Protein AF-A0A962MY87-F1 (afdb_monomer_lite)

Structure (mmCIF, N/CA/C/O backbone):
data_AF-A0A962MY87-F1
#
_entry.id   AF-A0A962MY87-F1
#
loop_
_atom_site.group_PDB
_atom_site.id
_atom_site.type_symbol
_atom_site.label_atom_id
_atom_site.label_alt_id
_atom_site.label_comp_id
_atom_site.label_asym_id
_atom_site.label_entity_id
_atom_site.label_seq_id
_atom_site.pdbx_PDB_ins_code
_atom_site.Cartn_x
_atom_site.Cartn_y
_atom_site.Cartn_z
_atom_site.occupancy
_atom_site.B_iso_or_equiv
_atom_site.auth_seq_id
_atom_site.auth_comp_id
_atom_site.auth_asym_id
_atom_site.auth_atom_id
_atom_site.pdbx_PDB_model_num
ATOM 1 N N . MET A 1 1 ? 35.960 -8.022 7.229 1.00 32.41 1 MET A N 1
ATOM 2 C CA . MET A 1 1 ? 34.611 -8.487 6.840 1.00 32.41 1 MET A CA 1
ATOM 3 C C . MET A 1 1 ? 33.611 -7.639 7.598 1.00 32.41 1 MET A C 1
ATOM 5 O O . MET A 1 1 ? 33.655 -7.639 8.819 1.00 32.41 1 MET A O 1
ATOM 9 N N . ASN A 1 2 ? 32.819 -6.841 6.886 1.00 26.09 2 ASN A N 1
ATOM 10 C CA . ASN A 1 2 ? 31.824 -5.951 7.478 1.00 26.09 2 ASN A CA 1
ATOM 11 C C . ASN A 1 2 ? 30.481 -6.711 7.521 1.00 26.09 2 ASN A C 1
ATOM 13 O O . ASN A 1 2 ? 30.043 -7.151 6.459 1.00 26.09 2 ASN A O 1
ATOM 17 N N . PRO A 1 3 ? 29.845 -6.932 8.685 1.00 32.19 3 PRO A N 1
ATOM 18 C CA . PRO A 1 3 ? 28.627 -7.746 8.792 1.00 32.19 3 PRO A CA 1
ATOM 19 C C . PRO A 1 3 ? 27.347 -7.053 8.278 1.00 32.19 3 PRO A C 1
ATOM 21 O O . PRO A 1 3 ? 26.262 -7.601 8.437 1.00 32.19 3 PRO A O 1
ATOM 24 N N . ALA A 1 4 ? 27.447 -5.863 7.678 1.00 36.12 4 ALA A N 1
ATOM 25 C CA . ALA A 1 4 ? 26.295 -5.071 7.233 1.00 36.12 4 ALA A CA 1
ATOM 26 C C . ALA A 1 4 ? 25.804 -5.395 5.809 1.00 36.12 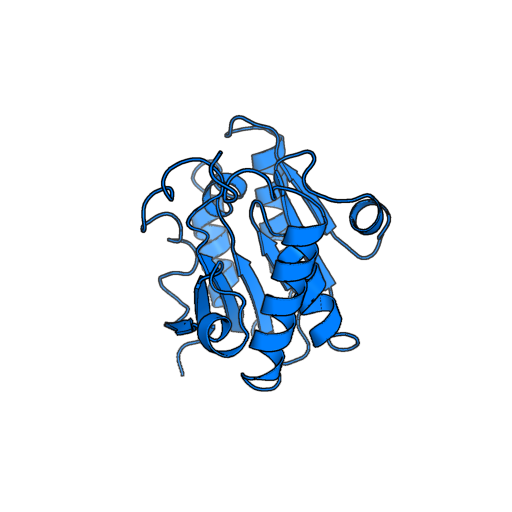4 ALA A C 1
ATOM 28 O O . ALA A 1 4 ? 24.707 -5.001 5.428 1.00 36.12 4 ALA A O 1
ATOM 29 N N . SER A 1 5 ? 26.581 -6.127 5.012 1.00 36.28 5 SER A N 1
ATOM 30 C CA . SER A 1 5 ? 26.190 -6.484 3.648 1.00 36.28 5 SER A CA 1
ATOM 31 C C . SER A 1 5 ? 25.554 -7.874 3.649 1.00 36.28 5 SER A C 1
ATOM 33 O O . SER A 1 5 ? 26.222 -8.821 4.053 1.00 36.28 5 SER A O 1
ATOM 35 N N . LEU A 1 6 ? 24.313 -7.983 3.148 1.00 36.94 6 LEU A N 1
ATOM 36 C CA . LEU A 1 6 ? 23.517 -9.203 2.860 1.00 36.94 6 LEU A CA 1
ATOM 37 C C . LEU A 1 6 ? 22.315 -9.474 3.780 1.00 36.94 6 LEU A C 1
ATOM 39 O O . LEU A 1 6 ? 22.204 -10.537 4.387 1.00 36.94 6 LEU A O 1
ATOM 43 N N . THR A 1 7 ? 21.317 -8.592 3.772 1.00 41.09 7 THR A N 1
ATOM 44 C CA . THR A 1 7 ? 19.948 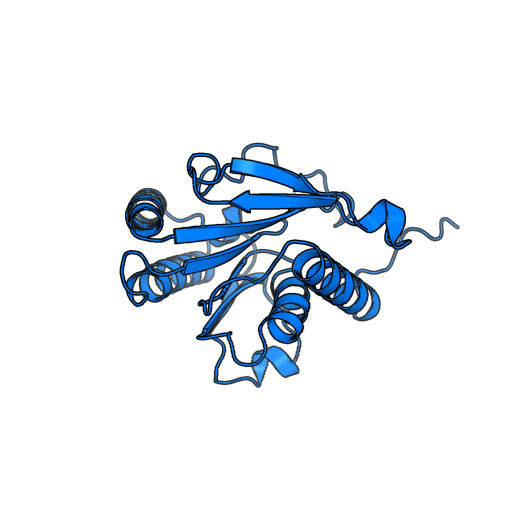-9.010 4.124 1.00 41.09 7 THR A CA 1
ATOM 45 C C . THR A 1 7 ? 18.909 -8.558 3.098 1.00 41.09 7 THR A C 1
ATOM 47 O O . THR A 1 7 ? 17.808 -8.174 3.448 1.00 41.09 7 THR A O 1
ATOM 50 N N . THR A 1 8 ? 19.173 -8.665 1.796 1.00 54.12 8 THR A N 1
ATOM 51 C CA . THR A 1 8 ? 18.110 -8.620 0.763 1.00 54.12 8 THR A CA 1
ATOM 52 C C . THR A 1 8 ? 17.376 -9.969 0.661 1.00 54.12 8 THR A C 1
ATOM 54 O O . THR A 1 8 ? 17.249 -10.554 -0.411 1.00 54.12 8 THR A O 1
ATOM 57 N N . GLY A 1 9 ? 16.910 -10.495 1.801 1.00 65.00 9 GLY A N 1
ATOM 58 C CA . GLY A 1 9 ? 16.365 -11.850 1.928 1.00 65.00 9 GLY A CA 1
ATOM 59 C C . GLY A 1 9 ? 15.137 -11.955 2.845 1.00 65.00 9 GLY A C 1
ATOM 60 O O . GLY A 1 9 ? 14.752 -10.973 3.484 1.00 65.00 9 GLY A O 1
ATOM 61 N N . PRO A 1 10 ? 14.525 -13.151 2.949 1.00 71.00 10 PRO A N 1
ATOM 62 C CA . PRO A 1 10 ? 13.257 -13.376 3.657 1.00 71.00 10 PRO A CA 1
ATOM 63 C C . PRO A 1 10 ? 13.264 -12.892 5.117 1.00 71.00 10 PRO A C 1
ATOM 65 O O . PRO A 1 10 ? 12.254 -12.385 5.598 1.00 71.00 10 PRO A O 1
ATOM 68 N N . ALA A 1 11 ? 14.415 -12.950 5.796 1.00 78.62 11 ALA A N 1
ATOM 69 C CA . ALA A 1 11 ? 14.567 -12.449 7.162 1.00 78.62 11 ALA A CA 1
ATOM 70 C C . ALA A 1 11 ? 14.339 -10.926 7.286 1.00 78.62 11 ALA A C 1
ATOM 72 O O . ALA A 1 11 ? 13.661 -10.490 8.214 1.00 78.62 11 ALA A O 1
ATOM 73 N N . ARG A 1 12 ? 14.836 -10.108 6.343 1.00 77.75 12 ARG A N 1
ATOM 74 C CA . ARG A 1 12 ? 14.619 -8.646 6.364 1.00 77.75 12 ARG A CA 1
ATOM 75 C C . ARG A 1 12 ? 13.181 -8.290 6.015 1.00 77.75 12 ARG A C 1
ATOM 77 O O . ARG A 1 12 ? 12.618 -7.398 6.640 1.00 77.75 12 ARG A O 1
ATOM 84 N N . ASN A 1 13 ? 12.557 -9.021 5.085 1.00 83.75 13 ASN A N 1
ATOM 85 C CA . ASN A 1 13 ? 11.132 -8.853 4.783 1.00 83.75 13 ASN A CA 1
ATOM 86 C C . ASN A 1 13 ? 10.264 -9.137 6.016 1.00 83.75 13 ASN A C 1
ATOM 88 O O . ASN A 1 13 ? 9.334 -8.384 6.297 1.00 83.75 13 ASN A O 1
ATOM 92 N N . GLN A 1 14 ? 10.601 -10.175 6.786 1.00 86.50 14 GLN A N 1
ATOM 93 C CA . GLN A 1 14 ? 9.911 -10.489 8.035 1.00 86.50 14 GLN A CA 1
ATOM 94 C C . GLN A 1 14 ? 10.131 -9.410 9.105 1.00 86.50 14 GLN A C 1
ATOM 96 O O . GLN A 1 14 ? 9.176 -9.008 9.768 1.00 86.50 14 GLN A O 1
ATOM 101 N N . GLN A 1 15 ? 11.359 -8.902 9.253 1.00 85.81 15 GLN A N 1
ATOM 102 C CA . GLN A 1 15 ? 11.660 -7.796 10.170 1.00 85.81 15 GLN A CA 1
ATOM 103 C C . GLN A 1 15 ? 10.897 -6.519 9.803 1.00 85.81 15 GLN A C 1
ATOM 105 O O . GLN A 1 15 ? 10.355 -5.857 10.685 1.00 85.81 15 GLN A O 1
ATOM 110 N N . LEU A 1 16 ? 10.814 -6.190 8.512 1.00 87.00 16 LEU A N 1
ATOM 111 C CA . LEU A 1 16 ? 10.051 -5.041 8.038 1.00 87.00 16 LEU A CA 1
ATOM 112 C C . LEU A 1 16 ? 8.546 -5.224 8.276 1.00 87.00 16 LEU A C 1
ATOM 114 O O . LEU A 1 16 ? 7.889 -4.303 8.754 1.00 87.00 16 LEU A O 1
ATOM 118 N N . ALA A 1 17 ? 8.001 -6.409 7.995 1.00 90.75 17 ALA A N 1
ATOM 119 C CA . ALA A 1 17 ? 6.601 -6.717 8.276 1.00 90.75 17 ALA A CA 1
ATOM 120 C C . ALA A 1 17 ? 6.276 -6.563 9.773 1.00 90.75 17 ALA A C 1
ATOM 122 O O . ALA A 1 17 ? 5.273 -5.945 10.130 1.00 90.75 17 ALA A O 1
ATOM 123 N N . GLU A 1 18 ? 7.146 -7.062 10.654 1.00 89.69 18 GLU A N 1
ATOM 124 C CA . GLU A 1 18 ? 7.010 -6.896 12.105 1.00 89.69 18 GLU A CA 1
ATOM 125 C C . GLU A 1 18 ? 7.102 -5.420 12.524 1.00 89.69 18 GLU A C 1
ATOM 127 O O . GLU A 1 18 ? 6.298 -4.967 13.339 1.00 89.69 18 GLU A O 1
ATOM 132 N N . ALA A 1 19 ? 8.029 -4.648 11.946 1.00 87.56 19 ALA A N 1
ATOM 133 C CA . ALA A 1 19 ? 8.157 -3.217 12.223 1.00 87.56 19 ALA A CA 1
ATOM 134 C C . ALA A 1 19 ? 6.879 -2.449 11.849 1.00 87.56 19 ALA A C 1
ATOM 136 O O . ALA A 1 19 ? 6.383 -1.655 12.648 1.00 87.56 19 ALA A O 1
ATOM 137 N N . VAL A 1 20 ? 6.316 -2.723 10.667 1.00 89.81 20 VAL A N 1
ATOM 138 C CA . VAL A 1 20 ? 5.060 -2.114 10.205 1.00 89.81 20 VAL A CA 1
ATOM 139 C C . VAL A 1 20 ? 3.895 -2.493 11.118 1.00 89.81 20 VAL A C 1
ATOM 141 O O . VAL A 1 20 ? 3.143 -1.616 11.534 1.00 89.81 20 VAL A O 1
ATOM 144 N N . TYR A 1 21 ? 3.766 -3.773 11.476 1.00 91.31 21 TYR A N 1
ATOM 145 C CA . TYR A 1 21 ? 2.728 -4.240 12.398 1.00 91.31 21 TYR A CA 1
ATOM 146 C C . TYR A 1 21 ? 2.795 -3.509 13.748 1.00 91.31 21 TYR A C 1
ATOM 148 O O . TYR A 1 21 ? 1.794 -2.963 14.211 1.00 91.31 21 TYR A O 1
ATOM 156 N N . ARG A 1 22 ? 3.983 -3.440 14.364 1.00 87.69 22 ARG A N 1
ATOM 157 C CA . ARG A 1 22 ? 4.167 -2.769 15.661 1.00 87.69 22 ARG A CA 1
ATOM 158 C C . ARG A 1 22 ? 3.881 -1.280 15.601 1.00 87.69 22 ARG A C 1
ATOM 160 O O . ARG A 1 22 ? 3.238 -0.759 16.506 1.00 87.69 22 ARG A O 1
ATOM 167 N N . LEU A 1 23 ? 4.340 -0.615 14.544 1.00 86.06 23 LEU A N 1
ATOM 168 C CA . LEU A 1 23 ? 4.081 0.804 14.338 1.00 86.06 23 LEU A CA 1
ATOM 169 C C . LEU A 1 23 ? 2.573 1.081 14.293 1.00 86.06 23 LEU A C 1
ATOM 171 O O . LEU A 1 23 ? 2.104 1.995 14.960 1.00 86.06 23 LEU A O 1
ATOM 175 N N . LEU A 1 24 ? 1.806 0.274 13.558 1.00 87.44 24 LEU A N 1
ATOM 176 C CA . LEU A 1 24 ? 0.355 0.449 13.463 1.00 87.44 24 LEU A CA 1
ATOM 177 C C . LEU A 1 24 ? -0.361 0.148 14.785 1.00 87.44 24 LEU A C 1
ATOM 179 O O . LEU A 1 24 ? -1.286 0.868 15.145 1.00 87.44 24 LEU A O 1
ATOM 183 N N . MET A 1 25 ? 0.104 -0.847 15.545 1.00 87.62 25 MET A N 1
ATOM 184 C CA . MET A 1 25 ? -0.431 -1.153 16.880 1.00 87.62 25 MET A CA 1
ATOM 185 C C . MET A 1 25 ? -0.255 -0.008 17.886 1.00 87.62 25 MET A C 1
ATOM 187 O O . MET A 1 25 ? -1.083 0.152 18.778 1.00 87.62 25 MET A O 1
ATOM 191 N N . GLN A 1 26 ? 0.816 0.781 17.773 1.00 82.81 26 GLN A N 1
ATOM 192 C CA . GLN A 1 26 ? 1.104 1.882 18.701 1.00 82.81 26 GLN A CA 1
ATOM 193 C C . GLN A 1 26 ? 0.294 3.149 18.411 1.00 82.81 26 GLN A C 1
ATOM 195 O O . GLN A 1 26 ? 0.118 3.986 19.292 1.00 82.81 26 GLN A O 1
ATOM 200 N N . ASP A 1 27 ? -0.180 3.309 17.179 1.00 70.88 27 ASP A N 1
ATOM 201 C CA . ASP A 1 27 ? -0.550 4.614 16.632 1.00 70.88 27 ASP A CA 1
ATOM 202 C C . ASP A 1 27 ? -2.076 4.778 16.437 1.00 70.88 27 ASP A C 1
ATOM 204 O O . ASP A 1 27 ? -2.542 5.648 15.685 1.00 70.88 27 ASP A O 1
ATOM 208 N N . GLY A 1 28 ? -2.843 3.933 17.142 1.00 70.31 28 GLY A N 1
ATOM 209 C CA . GLY A 1 28 ? -4.309 3.893 17.186 1.00 70.31 28 GLY A CA 1
ATOM 210 C C . GLY A 1 28 ? -4.944 2.999 16.118 1.00 70.31 28 GLY A C 1
ATOM 211 O O . GLY A 1 28 ? -4.262 2.502 15.226 1.00 70.31 28 GLY A O 1
ATOM 212 N N . GLU A 1 29 ? -6.259 2.791 16.209 1.00 80.75 29 GLU A N 1
ATOM 213 C CA . GLU A 1 29 ? -7.028 2.001 15.238 1.00 80.75 29 GLU A CA 1
ATOM 214 C C . GLU A 1 29 ? -7.134 2.726 13.886 1.00 80.75 29 GLU A C 1
ATOM 216 O O . GLU A 1 29 ? -7.512 3.899 13.813 1.00 80.75 29 GLU A O 1
ATOM 221 N N . LEU A 1 30 ? -6.800 2.027 12.798 1.00 85.69 30 LEU A N 1
ATOM 222 C CA . LEU A 1 30 ? -7.194 2.439 11.452 1.00 85.69 30 LEU A CA 1
ATOM 223 C C . LEU A 1 30 ? -8.611 1.933 11.158 1.00 85.69 30 LEU A C 1
ATOM 225 O O . LEU A 1 30 ? -8.945 0.813 11.543 1.00 85.69 30 LEU A O 1
ATOM 229 N N . PRO A 1 31 ? -9.433 2.708 10.432 1.00 88.56 31 PRO A N 1
ATOM 230 C CA . PRO A 1 31 ? -10.727 2.217 9.983 1.00 88.56 31 PRO A CA 1
ATOM 231 C C . PRO A 1 31 ? -10.558 1.072 8.976 1.00 88.56 31 PRO A C 1
ATOM 233 O O . PRO A 1 31 ? -9.531 0.976 8.293 1.00 88.56 31 PRO A O 1
ATOM 236 N N . SER A 1 32 ? -11.617 0.272 8.812 1.00 92.25 32 SER A N 1
ATOM 237 C CA . SER A 1 32 ? -11.736 -0.664 7.693 1.00 92.25 32 SER A CA 1
ATOM 238 C C . SER A 1 32 ? -11.432 0.043 6.379 1.00 92.25 32 SER A C 1
ATOM 240 O O . SER A 1 32 ? -12.104 1.019 6.033 1.00 92.25 32 SER A O 1
ATOM 242 N N . CYS A 1 33 ? -10.413 -0.415 5.653 1.00 93.81 33 CYS A N 1
ATOM 243 C CA . CYS A 1 33 ? -9.988 0.260 4.436 1.00 93.81 33 CYS A CA 1
ATOM 244 C C . CYS A 1 33 ? -9.292 -0.660 3.422 1.00 93.81 33 CYS A C 1
ATOM 246 O O . CYS A 1 33 ? -8.719 -1.697 3.776 1.00 93.81 33 CYS A O 1
ATOM 248 N N . PRO A 1 34 ? -9.328 -0.287 2.133 1.00 95.94 34 PRO A N 1
ATOM 249 C CA . PRO A 1 34 ? -8.422 -0.809 1.126 1.00 95.94 34 PRO A CA 1
ATOM 250 C C . PRO A 1 34 ? -6.979 -0.349 1.366 1.00 95.94 34 PRO A C 1
ATOM 252 O O . PRO A 1 34 ? -6.716 0.762 1.835 1.00 95.94 34 PRO A O 1
ATOM 255 N N . VAL A 1 35 ? -6.037 -1.197 0.954 1.00 96.44 35 VAL A N 1
ATOM 256 C CA . VAL A 1 35 ? -4.593 -0.941 1.027 1.00 96.44 35 VAL A CA 1
ATOM 257 C C . VAL A 1 35 ? -3.997 -0.833 -0.374 1.00 96.44 35 VAL A C 1
ATOM 259 O O . VAL A 1 35 ? -4.308 -1.630 -1.261 1.00 96.44 35 VAL A O 1
ATOM 262 N N . VAL A 1 36 ? -3.112 0.140 -0.570 1.00 95.56 36 VAL A N 1
ATOM 263 C CA . VAL A 1 36 ? -2.302 0.311 -1.779 1.00 95.56 36 VAL A CA 1
ATOM 264 C C . VAL A 1 36 ? -0.835 0.323 -1.379 1.00 95.56 36 VAL A C 1
ATOM 266 O O . VAL A 1 36 ? -0.376 1.270 -0.749 1.00 95.56 36 VAL A O 1
ATOM 269 N N . ALA A 1 37 ? -0.090 -0.718 -1.742 1.00 94.38 37 ALA A N 1
ATOM 270 C CA . ALA A 1 37 ? 1.332 -0.828 -1.445 1.00 94.38 37 ALA A CA 1
ATOM 271 C C . ALA A 1 37 ? 2.170 -0.676 -2.712 1.00 94.38 37 ALA A C 1
ATOM 273 O O . ALA A 1 37 ? 1.987 -1.409 -3.681 1.00 94.38 37 ALA A O 1
ATOM 274 N N . LEU A 1 38 ? 3.108 0.264 -2.697 1.00 90.50 38 LEU A N 1
ATOM 275 C CA . LEU A 1 38 ? 3.930 0.619 -3.841 1.00 90.50 38 LEU A CA 1
ATOM 276 C C . LEU A 1 38 ? 5.415 0.551 -3.459 1.00 90.50 38 LEU A C 1
ATOM 278 O O . LEU A 1 38 ? 5.830 1.002 -2.386 1.00 90.50 38 LEU A O 1
ATOM 282 N N . GLY A 1 39 ? 6.238 0.058 -4.382 1.00 87.12 39 GLY A N 1
ATOM 283 C CA . GLY A 1 39 ? 7.699 0.111 -4.283 1.00 87.12 39 GLY A CA 1
ATOM 284 C C . GLY A 1 39 ? 8.344 -1.239 -3.987 1.00 87.12 39 GLY A C 1
ATOM 285 O O . GLY A 1 39 ? 7.692 -2.285 -3.955 1.00 87.12 39 GLY A O 1
ATOM 286 N N . GLN A 1 40 ? 9.664 -1.227 -3.805 1.00 85.44 40 GLN A N 1
ATOM 287 C CA . GLN A 1 40 ? 10.475 -2.441 -3.637 1.00 85.44 40 GLN A CA 1
ATOM 288 C C . GLN A 1 40 ? 10.066 -3.291 -2.433 1.00 85.44 40 GLN A C 1
ATOM 290 O O . GLN A 1 40 ? 10.171 -4.514 -2.491 1.00 85.44 40 GLN A O 1
ATOM 295 N N . ALA A 1 41 ? 9.565 -2.658 -1.373 1.00 89.25 41 ALA A N 1
ATOM 296 C CA . ALA A 1 41 ? 9.179 -3.330 -0.142 1.00 89.25 41 ALA A CA 1
ATOM 297 C C . ALA A 1 41 ? 7.659 -3.534 -0.008 1.00 89.25 41 ALA A C 1
ATOM 299 O O . ALA A 1 41 ? 7.184 -3.893 1.069 1.00 89.25 41 ALA A O 1
ATOM 300 N N . ALA A 1 42 ? 6.889 -3.328 -1.087 1.00 91.94 42 ALA A N 1
ATOM 301 C CA . ALA A 1 42 ? 5.426 -3.381 -1.067 1.00 91.94 42 ALA A CA 1
ATOM 302 C C . ALA A 1 42 ? 4.875 -4.669 -0.430 1.00 91.94 42 ALA A C 1
ATOM 304 O O . ALA A 1 42 ? 3.983 -4.597 0.412 1.00 91.94 42 ALA A O 1
ATOM 305 N N . GLY A 1 43 ? 5.435 -5.835 -0.779 1.00 93.38 43 GLY A N 1
ATOM 306 C CA . GLY A 1 43 ? 5.021 -7.124 -0.213 1.00 93.38 43 GLY A CA 1
ATOM 307 C C . GLY A 1 43 ? 5.266 -7.231 1.296 1.00 93.38 43 GLY A C 1
ATOM 308 O O . GLY A 1 43 ? 4.368 -7.609 2.043 1.00 93.38 43 GLY A O 1
ATOM 309 N N . ALA A 1 44 ? 6.452 -6.831 1.760 1.00 91.44 44 ALA A N 1
ATOM 310 C CA . ALA A 1 44 ? 6.814 -6.882 3.176 1.00 91.44 44 ALA A CA 1
ATOM 311 C C . ALA A 1 44 ? 6.007 -5.882 4.023 1.00 91.44 44 ALA A C 1
ATOM 313 O O . ALA A 1 44 ? 5.506 -6.238 5.089 1.00 91.44 44 ALA A O 1
ATOM 314 N N . MET A 1 45 ? 5.811 -4.652 3.533 1.00 93.00 45 MET A N 1
ATOM 315 C CA . MET A 1 45 ? 4.955 -3.673 4.211 1.00 93.00 45 MET A CA 1
ATOM 316 C C . MET A 1 45 ? 3.502 -4.160 4.280 1.00 93.00 45 MET A C 1
ATOM 318 O O . MET A 1 45 ? 2.871 -4.072 5.333 1.00 93.00 45 MET A O 1
ATOM 322 N N . TYR A 1 46 ? 2.986 -4.725 3.182 1.00 96.00 46 TYR A N 1
ATOM 323 C CA . TYR A 1 46 ? 1.651 -5.317 3.151 1.00 96.00 46 TYR A CA 1
ATOM 324 C C . TYR A 1 46 ? 1.507 -6.468 4.151 1.00 96.00 46 TYR A C 1
ATOM 326 O O . TYR A 1 46 ? 0.489 -6.542 4.830 1.00 96.00 46 TYR A O 1
ATOM 334 N N . ALA A 1 47 ? 2.511 -7.337 4.299 1.00 94.06 47 ALA A N 1
ATOM 335 C CA . ALA A 1 47 ? 2.457 -8.438 5.258 1.00 94.06 47 ALA A CA 1
ATOM 336 C C . ALA A 1 47 ? 2.249 -7.946 6.704 1.00 94.06 47 ALA A C 1
ATOM 338 O O . ALA A 1 47 ? 1.441 -8.524 7.435 1.00 94.06 47 ALA A O 1
ATOM 339 N N . GLY A 1 48 ? 2.908 -6.847 7.090 1.00 92.88 48 GLY A N 1
ATOM 340 C CA . GLY A 1 48 ? 2.702 -6.202 8.391 1.00 92.88 48 GLY A CA 1
ATOM 341 C C . GLY A 1 48 ? 1.295 -5.623 8.555 1.00 92.88 48 GLY A C 1
ATOM 342 O O . GLY A 1 48 ? 0.630 -5.873 9.558 1.00 92.88 48 GLY A O 1
ATOM 343 N N . VAL A 1 49 ? 0.806 -4.910 7.535 1.00 94.06 49 VAL A N 1
ATOM 344 C CA . VAL A 1 49 ? -0.555 -4.343 7.521 1.00 94.06 49 VAL A CA 1
ATOM 345 C C . VAL A 1 49 ? -1.630 -5.420 7.552 1.00 94.06 49 VAL A C 1
ATOM 347 O O . VAL A 1 49 ? -2.602 -5.280 8.283 1.00 94.06 49 VAL A O 1
ATOM 350 N N . ARG A 1 50 ? -1.468 -6.504 6.787 1.00 94.75 50 ARG A N 1
ATOM 351 C CA . ARG A 1 50 ? -2.420 -7.619 6.737 1.00 94.75 50 ARG A CA 1
ATOM 352 C C . ARG A 1 50 ? -2.630 -8.216 8.122 1.00 94.75 50 ARG A C 1
ATOM 354 O O . ARG A 1 50 ? -3.763 -8.490 8.496 1.00 94.75 50 ARG A O 1
ATOM 361 N N . ARG A 1 51 ? -1.541 -8.396 8.873 1.00 92.88 51 ARG A N 1
ATOM 362 C CA . ARG A 1 51 ? -1.584 -8.890 10.253 1.00 92.88 51 ARG A CA 1
ATOM 363 C C . ARG A 1 51 ? -2.238 -7.896 11.213 1.00 92.88 51 ARG A C 1
ATOM 365 O O . ARG A 1 51 ? -2.826 -8.318 12.192 1.00 92.88 51 ARG A O 1
ATOM 372 N N . TYR A 1 52 ? -2.102 -6.598 10.962 1.00 92.56 52 TYR A N 1
ATOM 373 C CA . TYR A 1 52 ? -2.706 -5.567 11.802 1.00 92.56 52 TYR A CA 1
ATOM 374 C C . TYR A 1 52 ? -4.210 -5.400 11.533 1.00 92.56 52 TYR A C 1
ATOM 376 O O . TYR A 1 52 ? -5.000 -5.412 12.468 1.00 92.56 52 TYR A O 1
ATOM 384 N N . LEU A 1 53 ? -4.611 -5.261 10.264 1.00 90.69 53 LEU A N 1
ATOM 385 C CA . LEU A 1 53 ? -6.010 -5.032 9.895 1.00 90.69 53 LEU A CA 1
ATOM 386 C C . LEU A 1 53 ? -6.856 -6.306 9.997 1.00 90.69 53 LEU A C 1
ATOM 388 O O . LEU A 1 53 ? -8.036 -6.206 10.299 1.00 90.69 53 LEU A O 1
ATOM 392 N N . GLU A 1 54 ? -6.292 -7.489 9.727 1.00 87.50 54 GLU A N 1
ATOM 393 C CA . GLU A 1 54 ? -7.005 -8.775 9.639 1.00 87.50 54 GLU A CA 1
ATOM 394 C C . GLU A 1 54 ? -8.381 -8.673 8.946 1.00 87.50 54 GLU A C 1
ATOM 396 O O . GLU A 1 54 ? -8.457 -8.688 7.718 1.00 87.50 54 GLU A O 1
ATOM 401 N N . LYS A 1 55 ? -9.466 -8.568 9.729 1.00 85.69 55 LYS A N 1
ATOM 402 C CA . LYS A 1 55 ? -10.866 -8.495 9.271 1.00 85.69 55 LYS A CA 1
ATOM 403 C C . LYS A 1 55 ? -11.264 -7.130 8.705 1.00 85.69 55 LYS A C 1
ATOM 405 O O . LYS A 1 55 ? -12.246 -7.041 7.978 1.00 85.69 55 LYS A O 1
ATOM 410 N N . GLU A 1 56 ? -10.498 -6.093 9.015 1.00 91.25 56 GLU A N 1
ATOM 411 C CA . GLU A 1 56 ? -10.726 -4.713 8.590 1.00 91.25 56 GLU A CA 1
ATOM 412 C C . GLU A 1 56 ? -10.132 -4.424 7.198 1.00 91.25 56 GLU A C 1
ATOM 414 O O . GLU A 1 56 ? -10.420 -3.387 6.597 1.00 91.25 56 GLU A O 1
ATOM 419 N N . LEU A 1 57 ? -9.328 -5.341 6.644 1.00 93.75 57 LEU A N 1
ATOM 420 C CA . LEU A 1 57 ? -8.780 -5.218 5.295 1.00 93.75 57 LEU A CA 1
ATOM 421 C C . LEU A 1 57 ? -9.861 -5.505 4.240 1.00 93.75 57 LEU A C 1
ATOM 423 O O . LEU A 1 57 ? -10.270 -6.649 4.058 1.00 93.75 57 LEU A O 1
ATOM 427 N N . GLN A 1 58 ? -10.267 -4.484 3.483 1.00 94.75 58 GLN A N 1
ATOM 428 C CA . GLN A 1 58 ? -11.310 -4.635 2.454 1.00 94.75 58 GLN A CA 1
ATOM 429 C C . GLN A 1 58 ? -10.777 -5.238 1.150 1.00 94.75 58 GLN A C 1
ATOM 431 O O . GLN A 1 58 ? -11.381 -6.131 0.558 1.00 94.75 58 GLN A O 1
ATOM 436 N N . SER A 1 59 ? -9.640 -4.728 0.682 1.00 95.81 59 SER A N 1
ATOM 437 C CA . SER A 1 59 ? -8.965 -5.175 -0.536 1.00 95.81 59 SER A CA 1
ATOM 438 C C . SER A 1 59 ? -7.525 -4.673 -0.548 1.00 95.81 59 SER A C 1
ATOM 440 O O . SER A 1 59 ? -7.178 -3.746 0.189 1.00 95.81 59 SER A O 1
ATOM 442 N N . ALA A 1 60 ? -6.675 -5.253 -1.397 1.00 97.25 60 ALA A N 1
ATOM 443 C CA . ALA A 1 60 ? -5.297 -4.798 -1.525 1.00 97.25 60 ALA A CA 1
ATOM 444 C C . ALA A 1 60 ? -4.799 -4.784 -2.975 1.00 97.25 60 ALA A C 1
ATOM 446 O O . ALA A 1 60 ? -4.985 -5.743 -3.729 1.00 97.25 60 ALA A O 1
ATOM 447 N N . LEU A 1 61 ? -4.117 -3.695 -3.327 1.00 97.38 61 LEU A N 1
ATOM 448 C CA . LEU A 1 61 ? -3.327 -3.544 -4.544 1.00 97.38 61 LEU A CA 1
ATOM 449 C C . LEU A 1 61 ? -1.853 -3.425 -4.163 1.00 97.38 61 LEU A C 1
ATOM 451 O O . LEU A 1 61 ? -1.487 -2.540 -3.393 1.00 97.38 61 LEU A O 1
ATOM 455 N N . LEU A 1 62 ? -1.008 -4.286 -4.725 1.00 96.38 62 LEU A N 1
ATOM 456 C CA . LEU A 1 62 ? 0.437 -4.216 -4.551 1.00 96.38 62 LEU A CA 1
ATOM 457 C C . LEU A 1 62 ? 1.106 -4.029 -5.916 1.00 96.38 62 LEU A C 1
ATOM 459 O O . LEU A 1 62 ? 0.855 -4.790 -6.855 1.00 96.38 62 LEU A O 1
ATOM 463 N N . ILE A 1 63 ? 1.986 -3.035 -6.011 1.00 93.12 63 ILE A N 1
ATOM 464 C CA . ILE A 1 63 ? 2.793 -2.757 -7.199 1.00 93.12 63 ILE A CA 1
ATOM 465 C C . ILE A 1 63 ? 4.267 -2.742 -6.803 1.00 93.12 63 ILE A C 1
ATOM 467 O O . ILE A 1 63 ? 4.683 -1.950 -5.957 1.00 93.12 63 ILE A O 1
ATOM 471 N N . SER A 1 64 ? 5.065 -3.604 -7.426 1.00 91.62 64 SER A N 1
ATOM 472 C CA . SER A 1 64 ? 6.509 -3.676 -7.188 1.00 91.62 64 SER A CA 1
ATOM 473 C C . SER A 1 64 ? 7.283 -3.926 -8.480 1.00 91.62 64 SER A C 1
ATOM 475 O O . SER A 1 64 ? 6.703 -4.071 -9.556 1.00 91.62 64 SER A O 1
ATOM 477 N N . TRP A 1 65 ? 8.609 -3.965 -8.383 1.00 87.75 65 TRP A N 1
ATOM 478 C CA . TRP A 1 65 ? 9.455 -4.423 -9.483 1.00 87.75 65 TRP A CA 1
ATOM 479 C C . TRP A 1 65 ? 9.346 -5.941 -9.644 1.00 87.75 65 TRP A C 1
ATOM 481 O O . TRP A 1 65 ? 9.053 -6.651 -8.684 1.00 87.75 65 TRP A O 1
ATOM 491 N N . GLN A 1 66 ? 9.602 -6.431 -10.852 1.00 87.31 66 GLN A N 1
ATOM 492 C CA . GLN A 1 66 ? 9.550 -7.857 -11.164 1.00 87.31 66 GLN A CA 1
ATOM 493 C C . GLN A 1 66 ? 10.435 -8.712 -10.244 1.00 87.31 66 GLN A C 1
ATOM 495 O O . GLN A 1 66 ? 11.576 -8.350 -9.949 1.00 87.31 66 GLN A O 1
ATOM 500 N N . GLY A 1 67 ? 9.896 -9.855 -9.810 1.00 86.69 67 GLY A N 1
ATOM 501 C CA . GLY A 1 67 ? 10.582 -10.825 -8.959 1.00 86.69 67 GLY A CA 1
ATOM 502 C C . GLY A 1 67 ? 10.645 -10.433 -7.482 1.00 86.69 67 GLY A C 1
ATOM 503 O O . GLY A 1 67 ? 11.458 -10.987 -6.742 1.00 86.69 67 GLY A O 1
ATOM 504 N N . ARG A 1 68 ? 9.841 -9.456 -7.042 1.00 85.50 68 ARG A N 1
ATOM 505 C CA . ARG A 1 68 ? 9.832 -8.979 -5.645 1.00 85.50 68 ARG A CA 1
ATOM 506 C C . ARG A 1 68 ? 8.699 -9.564 -4.808 1.00 85.50 68 ARG A C 1
ATOM 508 O O . ARG A 1 68 ? 8.782 -9.493 -3.583 1.00 85.50 68 ARG A O 1
ATOM 515 N N . PHE A 1 69 ? 7.667 -10.136 -5.427 1.00 89.50 69 PHE A N 1
ATOM 516 C CA . PHE A 1 69 ? 6.631 -10.864 -4.698 1.00 89.50 69 PHE A CA 1
ATOM 517 C C . PHE A 1 69 ? 7.035 -12.321 -4.472 1.00 89.50 69 PHE A C 1
ATOM 519 O O . PHE A 1 69 ? 7.603 -12.969 -5.350 1.00 89.50 69 PHE A O 1
ATOM 526 N N . ASP A 1 70 ? 6.730 -12.839 -3.285 1.00 87.25 70 ASP A N 1
ATOM 527 C CA . ASP A 1 70 ? 6.880 -14.259 -2.986 1.00 87.25 70 ASP A CA 1
ATOM 528 C C . ASP A 1 70 ? 5.707 -15.087 -3.544 1.00 87.25 70 ASP A C 1
ATOM 530 O O . ASP A 1 70 ? 4.693 -14.568 -4.024 1.00 87.25 70 ASP A O 1
ATOM 534 N N . ALA A 1 71 ? 5.854 -16.412 -3.487 1.00 87.44 71 ALA A N 1
ATOM 535 C CA . ALA A 1 71 ? 4.851 -17.340 -3.996 1.00 87.44 71 ALA A CA 1
ATOM 536 C C . ALA A 1 71 ? 3.516 -17.281 -3.229 1.00 87.44 71 ALA A C 1
ATOM 538 O O . ALA A 1 71 ? 2.476 -17.557 -3.827 1.00 87.44 71 ALA A O 1
ATOM 539 N N . GLU A 1 72 ? 3.522 -16.914 -1.940 1.00 89.31 72 GLU A N 1
ATOM 540 C CA . GLU A 1 72 ? 2.297 -16.784 -1.137 1.00 89.31 72 GLU A CA 1
ATOM 541 C C . GLU A 1 72 ? 1.446 -15.626 -1.666 1.00 89.31 72 GLU A C 1
ATOM 543 O O . GLU A 1 72 ? 0.259 -15.807 -1.945 1.00 89.31 72 GLU A O 1
ATOM 548 N N . LEU A 1 73 ? 2.063 -14.460 -1.880 1.00 91.19 73 LEU A N 1
ATOM 549 C CA . LEU A 1 73 ? 1.391 -13.303 -2.459 1.00 91.19 73 LEU A CA 1
ATOM 550 C C . LEU A 1 73 ? 0.882 -13.623 -3.864 1.00 91.19 73 LEU A C 1
ATOM 552 O O . LEU A 1 73 ? -0.295 -13.400 -4.143 1.00 91.19 73 LEU A O 1
ATOM 556 N N . MET A 1 74 ? 1.723 -14.202 -4.728 1.00 89.44 74 MET A N 1
ATOM 557 C CA . MET A 1 74 ? 1.321 -14.556 -6.096 1.00 89.44 74 MET A CA 1
ATOM 558 C C . MET A 1 74 ? 0.168 -15.568 -6.153 1.00 89.44 74 MET A C 1
ATOM 560 O O . MET A 1 74 ? -0.638 -15.528 -7.083 1.00 89.44 74 MET A O 1
ATOM 564 N N . GLY A 1 75 ? 0.073 -16.472 -5.175 1.00 89.38 75 GLY A N 1
ATOM 565 C CA . GLY A 1 75 ? -1.013 -17.446 -5.072 1.00 89.38 75 GLY A CA 1
ATOM 566 C C . GLY A 1 75 ? -2.330 -16.863 -4.550 1.00 89.38 75 GLY A C 1
ATOM 567 O O . GLY A 1 75 ? -3.383 -17.492 -4.696 1.00 89.38 75 GLY A O 1
ATOM 568 N N . ASN A 1 76 ? -2.308 -15.667 -3.958 1.00 90.81 76 ASN A N 1
ATOM 569 C CA . ASN A 1 76 ? -3.478 -15.074 -3.330 1.00 90.81 76 ASN A CA 1
ATOM 570 C C . ASN A 1 76 ? -4.365 -14.327 -4.341 1.00 90.81 76 ASN A C 1
ATOM 572 O O . ASN A 1 76 ? -4.114 -13.182 -4.714 1.00 90.81 76 ASN A O 1
ATOM 576 N N . ARG A 1 77 ? -5.479 -14.962 -4.725 1.00 87.56 77 ARG A N 1
ATOM 577 C CA . ARG A 1 77 ? -6.457 -14.419 -5.688 1.00 87.56 77 ARG A CA 1
ATOM 578 C C . ARG A 1 77 ? -7.235 -13.195 -5.199 1.00 87.56 77 ARG A C 1
ATOM 580 O O . ARG A 1 77 ? -7.920 -12.573 -6.005 1.00 87.56 77 ARG A O 1
ATOM 587 N N . GLN A 1 78 ? -7.171 -12.871 -3.910 1.00 87.56 78 GLN A N 1
ATOM 588 C CA . GLN A 1 78 ? -7.821 -11.682 -3.354 1.00 87.56 78 GLN A CA 1
ATOM 589 C C . GLN A 1 78 ? -6.958 -10.421 -3.509 1.00 87.56 78 GLN A C 1
ATOM 591 O O . GLN A 1 78 ? -7.451 -9.315 -3.294 1.00 87.56 78 GLN A O 1
ATOM 596 N N . LEU A 1 79 ? -5.684 -10.571 -3.893 1.00 94.12 79 LEU A N 1
ATOM 597 C CA . LEU A 1 79 ? -4.771 -9.456 -4.121 1.00 94.12 79 LEU A CA 1
ATOM 598 C C . LEU A 1 79 ? -4.754 -9.063 -5.594 1.00 94.12 79 LEU A C 1
ATOM 600 O O . LEU A 1 79 ? -4.685 -9.904 -6.491 1.00 94.12 79 LEU A O 1
ATOM 604 N N . VAL A 1 80 ? -4.726 -7.758 -5.847 1.00 96.62 80 VAL A N 1
ATOM 605 C CA . VAL A 1 80 ? -4.358 -7.237 -7.161 1.00 96.62 80 VAL A CA 1
ATOM 606 C C . VAL A 1 80 ? -2.852 -7.017 -7.158 1.00 96.62 80 VAL A C 1
ATOM 608 O O . VAL A 1 80 ? -2.358 -6.114 -6.489 1.00 96.62 80 VAL A O 1
ATOM 611 N N . LEU A 1 81 ? -2.114 -7.837 -7.904 1.00 95.44 81 LEU A N 1
ATOM 612 C CA . LEU A 1 81 ? -0.659 -7.730 -8.010 1.00 95.44 81 LEU A CA 1
ATOM 613 C C . LEU A 1 81 ? -0.238 -7.207 -9.382 1.00 95.44 81 LEU A C 1
ATOM 615 O O . LEU A 1 81 ? -0.737 -7.646 -10.430 1.00 95.44 81 LEU A O 1
ATOM 619 N N . ARG A 1 82 ? 0.713 -6.273 -9.381 1.00 93.69 82 ARG A N 1
ATOM 620 C CA . ARG A 1 82 ? 1.388 -5.803 -10.591 1.00 93.69 82 ARG A CA 1
ATOM 621 C C . ARG A 1 82 ? 2.887 -5.742 -10.370 1.00 93.69 82 ARG A C 1
ATOM 623 O O . ARG A 1 82 ? 3.374 -5.054 -9.481 1.00 93.69 82 ARG A O 1
ATOM 630 N N . GLU A 1 83 ? 3.602 -6.448 -11.227 1.00 91.38 83 GLU A N 1
ATOM 631 C CA . GLU A 1 83 ? 5.043 -6.320 -11.344 1.00 91.38 83 GLU A CA 1
ATOM 632 C C . GLU A 1 83 ? 5.381 -5.424 -12.533 1.00 91.38 83 GLU A C 1
ATOM 634 O O . GLU A 1 83 ? 4.768 -5.525 -13.598 1.00 91.38 83 GLU A O 1
ATOM 639 N N . VAL A 1 84 ? 6.356 -4.543 -12.340 1.00 88.06 84 VAL A N 1
ATOM 640 C CA . VAL A 1 84 ? 6.882 -3.659 -13.378 1.00 88.06 84 VAL A CA 1
ATOM 641 C C . VAL A 1 84 ? 8.281 -4.130 -13.761 1.00 88.06 84 VAL A C 1
ATOM 643 O O . VAL A 1 84 ? 9.142 -4.335 -12.903 1.00 88.06 84 VAL A O 1
ATOM 646 N N . GLY A 1 85 ? 8.506 -4.316 -15.058 1.00 82.75 85 GLY A N 1
ATOM 647 C CA . GLY A 1 85 ? 9.812 -4.635 -15.624 1.00 82.75 85 GLY A CA 1
ATOM 648 C C . GLY A 1 85 ? 10.740 -3.419 -15.652 1.00 82.75 85 GLY A C 1
ATOM 649 O O . GLY A 1 85 ? 10.284 -2.278 -15.773 1.00 82.75 85 GLY A O 1
ATOM 650 N N . GLN A 1 86 ? 12.047 -3.674 -15.562 1.00 75.81 86 GLN A N 1
ATOM 651 C CA . GLN A 1 86 ? 13.094 -2.656 -15.671 1.00 75.81 86 GLN A CA 1
ATOM 652 C C . GLN A 1 86 ? 13.734 -2.649 -17.072 1.00 75.81 86 GLN A C 1
ATOM 654 O O . GLN A 1 86 ? 13.904 -3.724 -17.650 1.00 75.81 86 GLN A O 1
ATOM 659 N N . PRO A 1 87 ? 14.148 -1.476 -17.597 1.00 69.00 87 PRO A N 1
ATOM 660 C CA . PRO A 1 87 ? 13.970 -0.130 -17.036 1.00 69.00 87 PRO A CA 1
ATOM 661 C C . PRO A 1 87 ? 12.566 0.451 -17.308 1.00 69.00 87 PRO A C 1
ATOM 663 O O . PRO A 1 87 ? 11.856 0.006 -18.205 1.00 69.00 87 PRO A O 1
ATOM 666 N N . ALA A 1 88 ? 12.171 1.468 -16.539 1.00 62.47 88 ALA A N 1
ATOM 667 C CA . ALA A 1 88 ? 11.003 2.299 -16.848 1.00 62.47 88 ALA A CA 1
ATOM 668 C C . ALA A 1 88 ? 11.405 3.468 -17.781 1.00 62.47 88 ALA A C 1
ATOM 670 O O . ALA A 1 88 ? 12.536 3.946 -17.654 1.00 62.47 88 ALA A O 1
ATOM 671 N N . PRO A 1 89 ? 10.516 3.949 -18.678 1.00 67.62 89 PRO A N 1
ATOM 672 C CA . PRO A 1 89 ? 9.123 3.532 -18.869 1.00 67.62 89 PRO A CA 1
ATOM 673 C C . PRO A 1 89 ? 8.995 2.223 -19.665 1.00 67.62 89 PRO A C 1
ATOM 675 O O . PRO A 1 89 ? 9.650 2.025 -20.685 1.00 67.62 89 PRO A O 1
ATOM 678 N N . SER A 1 90 ? 8.109 1.334 -19.214 1.00 75.38 90 SER A N 1
ATOM 679 C CA . SER A 1 90 ? 7.805 0.060 -19.875 1.00 75.38 90 SER A CA 1
ATOM 680 C C . SER A 1 90 ? 6.289 -0.120 -20.029 1.00 75.38 90 SER A C 1
ATOM 682 O O . SER A 1 90 ? 5.525 0.473 -19.260 1.00 75.38 90 SER A O 1
ATOM 684 N N . PRO A 1 91 ? 5.808 -0.969 -20.959 1.00 85.12 91 PRO A N 1
ATOM 685 C CA . PRO A 1 91 ? 4.379 -1.284 -21.062 1.00 85.12 91 PRO A CA 1
ATOM 686 C C . PRO A 1 91 ? 3.778 -1.772 -19.732 1.00 85.12 91 PRO A C 1
ATOM 688 O O . PRO A 1 91 ? 2.637 -1.454 -19.399 1.00 85.12 91 PRO A O 1
ATOM 691 N N . SER A 1 92 ? 4.574 -2.483 -18.924 1.00 86.38 92 SER A N 1
ATOM 692 C CA . SER A 1 92 ? 4.168 -2.925 -17.586 1.00 86.38 92 SER A CA 1
ATOM 693 C C . SER A 1 92 ? 3.987 -1.771 -16.591 1.00 86.38 92 SER A C 1
ATOM 695 O O . SER A 1 92 ? 3.053 -1.817 -15.795 1.00 86.38 92 SER A O 1
ATOM 697 N N . ALA A 1 93 ? 4.787 -0.700 -16.682 1.00 82.44 93 ALA A N 1
ATOM 698 C CA . ALA A 1 93 ? 4.600 0.510 -15.875 1.00 82.44 93 ALA A CA 1
ATOM 699 C C . ALA A 1 93 ? 3.294 1.230 -16.253 1.00 82.44 93 ALA A C 1
ATOM 701 O O . ALA A 1 93 ? 2.510 1.612 -15.386 1.00 82.44 93 ALA A O 1
ATOM 702 N N . GLN A 1 94 ? 2.987 1.316 -17.555 1.00 85.00 94 GLN A N 1
ATOM 703 C CA . GLN A 1 94 ? 1.712 1.861 -18.032 1.00 85.00 94 GLN A CA 1
ATOM 704 C C . GLN A 1 94 ? 0.512 1.059 -17.522 1.00 85.00 94 GLN A C 1
ATOM 706 O O . GLN A 1 94 ? -0.490 1.621 -17.072 1.00 85.00 94 GLN A O 1
ATOM 711 N N . GLN A 1 95 ? 0.619 -0.266 -17.547 1.00 87.69 95 GLN A N 1
ATOM 712 C CA . GLN A 1 95 ? -0.431 -1.137 -17.043 1.00 87.69 95 GLN A CA 1
ATOM 713 C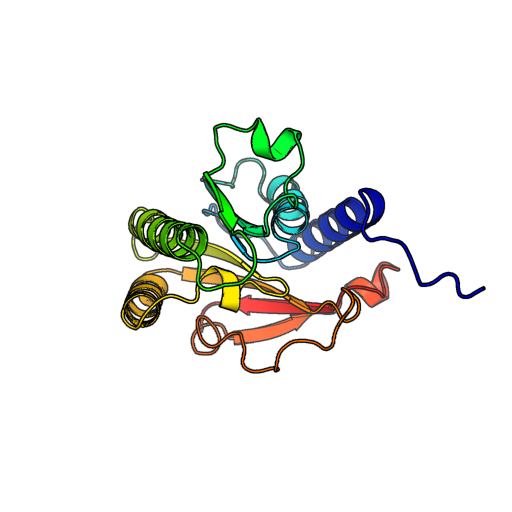 C . GLN A 1 95 ? -0.575 -1.070 -15.517 1.00 87.69 95 GLN A C 1
ATOM 715 O O . GLN A 1 95 ? -1.699 -1.155 -15.010 1.00 87.69 95 GLN A O 1
ATOM 720 N N . ALA A 1 96 ? 0.527 -0.900 -14.784 1.00 89.50 96 ALA A N 1
ATOM 721 C CA . ALA A 1 96 ? 0.524 -0.691 -13.341 1.00 89.50 96 ALA A CA 1
ATOM 722 C C . ALA A 1 96 ? -0.191 0.617 -12.972 1.00 89.50 96 ALA A C 1
ATOM 724 O O . ALA A 1 96 ? -1.128 0.585 -12.176 1.00 89.50 96 ALA A O 1
ATOM 725 N N . ALA A 1 97 ? 0.141 1.724 -13.637 1.00 87.00 97 ALA A N 1
ATOM 726 C CA . ALA A 1 97 ? -0.529 3.011 -13.465 1.00 87.00 97 ALA A CA 1
ATOM 727 C C . ALA A 1 97 ? -2.034 2.955 -13.783 1.00 87.00 97 ALA A C 1
ATOM 729 O O . ALA A 1 97 ? -2.863 3.401 -12.990 1.00 87.00 97 ALA A O 1
ATOM 730 N N . ALA A 1 98 ? -2.413 2.347 -14.911 1.00 89.50 98 ALA A N 1
ATOM 731 C CA . ALA A 1 98 ? -3.822 2.165 -15.262 1.00 89.50 98 ALA A CA 1
ATOM 732 C C . ALA A 1 98 ? -4.558 1.272 -14.245 1.00 89.50 98 ALA A C 1
ATOM 734 O O . ALA A 1 98 ? -5.721 1.515 -13.918 1.00 89.50 98 ALA A O 1
ATOM 735 N N . THR A 1 99 ? -3.882 0.245 -13.717 1.00 92.75 99 THR A N 1
ATOM 736 C CA . THR A 1 99 ? -4.430 -0.617 -12.660 1.00 92.75 99 THR A CA 1
ATOM 737 C C . THR A 1 99 ? 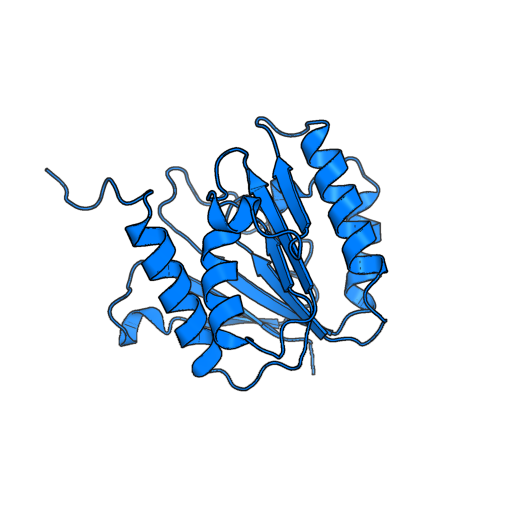-4.625 0.163 -11.361 1.00 92.75 99 THR A C 1
ATOM 739 O O . THR A 1 99 ? -5.680 0.014 -10.749 1.00 92.75 99 THR A O 1
ATOM 742 N N . LEU A 1 100 ? -3.672 1.019 -10.981 1.00 92.25 100 LEU A N 1
ATOM 743 C CA . LEU A 1 100 ? -3.778 1.901 -9.819 1.00 92.25 100 LEU A CA 1
ATOM 744 C C . LEU A 1 100 ? -4.977 2.841 -9.938 1.00 92.25 100 LEU A C 1
ATOM 746 O O . LEU A 1 100 ? -5.820 2.858 -9.046 1.00 92.25 100 LEU A O 1
ATOM 750 N N . LEU A 1 101 ? -5.106 3.566 -11.052 1.00 90.69 101 LEU A N 1
ATOM 751 C CA . LEU A 1 101 ? -6.230 4.484 -11.264 1.00 90.69 101 LEU A CA 1
ATOM 752 C C . LEU A 1 101 ? -7.578 3.764 -11.220 1.00 90.69 101 LEU A C 1
ATOM 754 O O . LEU A 1 101 ? -8.503 4.232 -10.561 1.00 90.69 101 LEU A O 1
ATOM 758 N N . ARG A 1 102 ? -7.689 2.605 -11.878 1.00 93.88 102 ARG A N 1
ATOM 759 C CA . ARG A 1 102 ? -8.918 1.803 -11.853 1.00 93.88 102 ARG A CA 1
ATOM 760 C C . ARG A 1 102 ? -9.241 1.304 -10.446 1.00 93.88 102 ARG A C 1
ATOM 762 O O . ARG A 1 102 ? -10.398 1.355 -10.047 1.00 93.88 102 ARG A O 1
ATOM 769 N N . TYR A 1 103 ? -8.238 0.825 -9.710 1.00 95.62 103 TYR A N 1
ATOM 770 C CA . TYR A 1 103 ? -8.413 0.356 -8.338 1.00 95.62 103 TYR A CA 1
ATOM 771 C C . TYR A 1 103 ? -8.898 1.487 -7.433 1.00 95.62 103 TYR A C 1
ATOM 773 O O . TYR A 1 103 ? -9.921 1.349 -6.771 1.00 95.62 103 TYR A O 1
ATOM 781 N N . LEU A 1 104 ? -8.227 2.642 -7.476 1.00 92.94 104 LEU A N 1
ATOM 782 C CA . LEU A 1 104 ? -8.637 3.809 -6.704 1.00 92.94 104 LEU A CA 1
ATOM 783 C C . LEU A 1 104 ? -10.025 4.295 -7.112 1.00 92.94 104 LEU A C 1
ATOM 785 O O . LEU A 1 104 ? -10.804 4.671 -6.243 1.00 92.94 104 LEU A O 1
ATOM 789 N N . GLY A 1 105 ? -10.358 4.275 -8.404 1.00 94.06 105 GLY A N 1
ATOM 790 C CA . GLY A 1 105 ? -11.675 4.647 -8.930 1.00 94.06 105 GLY A CA 1
ATOM 791 C C . GLY A 1 105 ? -12.828 3.768 -8.438 1.00 94.06 105 GLY A C 1
ATOM 792 O O . GLY A 1 105 ? -13.961 4.234 -8.413 1.00 94.06 105 GLY A O 1
ATOM 793 N N . ALA A 1 106 ? -12.552 2.530 -8.018 1.00 95.75 106 ALA A N 1
ATOM 794 C CA . ALA A 1 106 ? -13.559 1.620 -7.471 1.00 95.75 106 ALA A CA 1
ATOM 795 C C . ALA A 1 106 ? -13.861 1.862 -5.981 1.00 95.75 106 ALA A C 1
ATOM 797 O O . ALA A 1 106 ? -14.888 1.408 -5.481 1.00 95.75 106 ALA A O 1
ATOM 798 N N . ILE A 1 107 ? -12.981 2.568 -5.266 1.00 95.12 107 ILE A N 1
ATOM 799 C CA . ILE A 1 107 ? -13.198 2.924 -3.860 1.00 95.12 107 ILE A CA 1
ATOM 800 C C . ILE A 1 107 ? -14.331 3.977 -3.793 1.00 95.12 107 ILE A C 1
ATOM 802 O O . ILE A 1 107 ? -14.413 4.835 -4.667 1.00 95.12 107 ILE A O 1
ATOM 806 N N . PRO A 1 108 ? -15.240 3.988 -2.812 1.00 94.69 108 PRO A N 1
ATOM 807 C CA . PRO A 1 108 ? -16.211 5.078 -2.707 1.00 94.69 108 PRO A CA 1
ATOM 808 C C . PRO A 1 108 ? -15.543 6.390 -2.267 1.00 94.69 108 PRO A C 1
ATOM 810 O O . PRO A 1 108 ? -14.591 6.388 -1.486 1.00 94.69 108 PRO A O 1
ATOM 813 N N . SER A 1 109 ? -16.031 7.535 -2.745 1.00 91.81 109 SER A N 1
ATOM 814 C CA . SER A 1 109 ? -15.522 8.836 -2.286 1.00 91.81 109 SER A CA 1
ATOM 815 C C . SER A 1 109 ? -15.779 9.039 -0.784 1.00 91.81 109 SER A C 1
ATOM 817 O O . SER A 1 109 ? -16.771 8.548 -0.253 1.00 91.81 109 SER A O 1
ATOM 819 N N . GLY A 1 110 ? -14.873 9.729 -0.091 1.00 89.06 110 GLY A N 1
ATOM 820 C CA . GLY A 1 110 ? -14.867 9.892 1.367 1.00 89.06 110 GLY A CA 1
ATOM 821 C C . GLY A 1 110 ? -14.465 8.630 2.139 1.00 89.06 110 GLY A C 1
ATOM 822 O O . GLY A 1 110 ? -14.398 8.662 3.365 1.00 89.06 110 GLY A O 1
ATOM 823 N N . SER A 1 111 ? -14.190 7.514 1.454 1.00 92.31 111 SER A N 1
ATOM 824 C CA . SER A 1 111 ? -13.749 6.289 2.123 1.00 92.31 111 SER A CA 1
ATOM 825 C C . SER A 1 111 ? -12.272 6.366 2.507 1.00 92.31 111 SER A C 1
ATOM 827 O O . SER A 1 111 ? -11.478 6.996 1.794 1.00 92.31 111 SER A O 1
ATOM 829 N N . PRO A 1 112 ? -11.882 5.714 3.614 1.00 93.06 112 PRO A N 1
ATOM 830 C CA . PRO A 1 112 ? -10.486 5.606 4.001 1.00 93.06 112 PRO A CA 1
ATOM 831 C C . PRO A 1 112 ? -9.686 4.781 2.986 1.00 93.06 112 PRO A C 1
ATOM 833 O O . PRO A 1 112 ? -10.209 3.845 2.389 1.00 93.06 112 PRO A O 1
ATOM 836 N N . CYS A 1 113 ? -8.407 5.099 2.801 1.00 93.62 113 CYS A N 1
ATOM 837 C CA . CYS A 1 113 ? -7.483 4.298 1.994 1.00 93.62 113 CYS A CA 1
ATOM 838 C C . CYS A 1 113 ? -6.066 4.403 2.561 1.00 93.62 113 CYS A C 1
ATOM 840 O O . CYS A 1 113 ? -5.561 5.511 2.745 1.00 93.62 113 CYS A O 1
ATOM 842 N N . LEU A 1 114 ? -5.410 3.269 2.818 1.00 93.38 114 LEU A N 1
ATOM 843 C CA . LEU A 1 114 ? -4.045 3.239 3.346 1.00 93.38 114 LEU A CA 1
ATOM 844 C C . LEU A 1 114 ? -3.021 3.059 2.220 1.00 93.38 114 LEU A C 1
ATOM 846 O O . LEU A 1 114 ? -3.028 2.052 1.515 1.00 93.38 114 LEU A O 1
ATOM 850 N N . PHE A 1 115 ? -2.096 4.007 2.100 1.00 92.25 115 PHE A N 1
ATOM 851 C CA . PHE A 1 115 ? -0.961 3.953 1.185 1.00 92.25 115 PHE A CA 1
ATOM 852 C C . PHE A 1 115 ? 0.307 3.511 1.911 1.00 92.25 115 PHE A C 1
ATOM 854 O O . PHE A 1 115 ? 0.707 4.127 2.896 1.00 92.25 115 PHE A O 1
ATOM 861 N N . LEU A 1 116 ? 0.964 2.476 1.390 1.00 91.88 116 LEU A N 1
ATOM 862 C CA . LEU A 1 116 ? 2.277 2.009 1.827 1.00 91.88 116 LEU A CA 1
ATOM 863 C C . LEU A 1 116 ? 3.292 2.346 0.743 1.00 91.88 116 LEU A C 1
ATOM 865 O O . LEU A 1 116 ? 3.186 1.850 -0.378 1.00 91.88 116 LEU A O 1
ATOM 869 N N . LEU A 1 117 ? 4.260 3.194 1.062 1.00 87.38 117 LEU A N 1
ATOM 870 C CA . LEU A 1 117 ? 5.229 3.698 0.095 1.00 87.38 117 LEU A CA 1
ATOM 871 C C . LEU A 1 117 ? 6.634 3.277 0.498 1.00 87.38 117 LEU A C 1
ATOM 873 O O . LEU A 1 117 ? 7.054 3.484 1.633 1.00 87.38 117 LEU A O 1
ATOM 877 N N . SER A 1 118 ? 7.371 2.725 -0.454 1.00 84.94 118 SER A N 1
ATOM 878 C CA . SER A 1 118 ? 8.792 2.404 -0.319 1.00 84.94 118 SER A CA 1
ATOM 879 C C . SER A 1 118 ? 9.555 2.828 -1.572 1.00 84.94 118 SER A C 1
ATOM 881 O O . SER A 1 118 ? 8.951 3.216 -2.576 1.00 84.94 118 SER A O 1
ATOM 883 N N . THR A 1 119 ? 10.883 2.735 -1.530 1.00 79.25 119 THR A N 1
ATOM 884 C CA . THR A 1 119 ? 11.789 3.134 -2.614 1.00 79.25 119 THR A CA 1
ATOM 885 C C . THR A 1 119 ? 11.322 2.659 -3.996 1.00 79.25 119 THR A C 1
ATOM 887 O O . THR A 1 119 ? 10.969 1.493 -4.210 1.00 79.25 119 THR A O 1
ATOM 890 N N . GLY A 1 120 ? 11.310 3.595 -4.950 1.00 76.25 120 GLY A N 1
ATOM 891 C CA . GLY A 1 120 ? 10.933 3.363 -6.345 1.00 76.25 120 GLY A CA 1
ATOM 892 C C . GLY A 1 120 ? 9.431 3.401 -6.648 1.00 76.25 120 GLY A C 1
ATOM 893 O O . GLY A 1 120 ? 9.075 3.281 -7.815 1.00 76.25 120 GLY 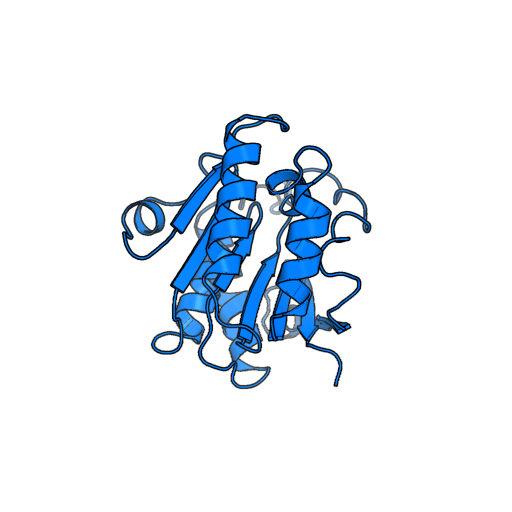A O 1
ATOM 894 N N . ALA A 1 121 ? 8.544 3.588 -5.663 1.00 77.88 121 ALA A N 1
ATOM 895 C CA . ALA A 1 121 ? 7.101 3.687 -5.916 1.00 77.88 121 ALA A CA 1
ATOM 896 C C . ALA A 1 121 ? 6.689 4.808 -6.888 1.00 77.88 121 ALA A C 1
ATOM 898 O O . ALA A 1 121 ? 5.773 4.589 -7.681 1.00 77.88 121 ALA A O 1
ATOM 899 N N . ALA A 1 122 ? 7.383 5.949 -6.888 1.00 72.69 122 ALA A N 1
ATOM 900 C CA . ALA A 1 122 ? 7.155 7.038 -7.839 1.00 72.69 122 ALA A CA 1
ATOM 901 C C . ALA A 1 122 ? 7.357 6.567 -9.286 1.00 72.69 122 ALA A C 1
ATOM 903 O O . ALA A 1 122 ? 6.435 6.587 -10.099 1.00 72.69 122 ALA A O 1
ATOM 904 N N . ARG A 1 123 ? 8.530 5.984 -9.548 1.00 74.62 123 ARG A N 1
ATOM 905 C CA . ARG A 1 123 ? 8.940 5.429 -10.846 1.00 74.62 123 ARG A CA 1
ATOM 906 C C . ARG A 1 123 ? 8.067 4.264 -11.328 1.00 74.62 123 ARG A C 1
ATOM 908 O O . ARG A 1 123 ? 7.997 4.014 -12.526 1.00 74.62 123 ARG A O 1
ATOM 915 N N . LEU A 1 124 ? 7.410 3.537 -10.417 1.00 72.94 124 LEU A N 1
ATOM 916 C CA . LEU A 1 124 ? 6.465 2.461 -10.763 1.00 72.94 124 LEU A CA 1
ATOM 917 C C . LEU A 1 124 ? 5.136 2.992 -11.318 1.00 72.94 124 LEU A C 1
ATOM 919 O O . LEU A 1 124 ? 4.449 2.275 -12.047 1.00 72.94 124 LEU A O 1
ATOM 923 N N . CYS A 1 125 ? 4.768 4.220 -10.953 1.00 66.31 125 CYS A N 1
ATOM 924 C CA . CYS A 1 125 ? 3.509 4.857 -11.346 1.00 66.31 125 CYS A CA 1
ATOM 925 C C . CYS A 1 125 ? 3.715 5.992 -12.358 1.00 66.31 125 CYS A C 1
ATOM 927 O O . CYS A 1 125 ? 2.742 6.529 -12.894 1.00 66.31 125 CYS A O 1
ATOM 929 N N . GLU A 1 126 ? 4.970 6.347 -12.627 1.00 65.00 126 GLU A N 1
ATOM 930 C CA . GLU A 1 126 ? 5.341 7.378 -13.578 1.00 65.00 126 GLU A CA 1
ATOM 931 C C . GLU A 1 126 ? 5.047 6.908 -15.004 1.00 65.00 126 GLU A C 1
ATOM 933 O O . GLU A 1 126 ? 5.624 5.958 -15.535 1.00 65.00 126 GLU A O 1
ATOM 938 N N . THR A 1 127 ? 4.077 7.571 -15.619 1.00 61.53 127 THR A N 1
ATOM 939 C CA . THR A 1 127 ? 3.658 7.329 -16.995 1.00 61.53 127 THR A CA 1
ATOM 940 C C . THR A 1 127 ? 3.332 8.664 -17.639 1.00 61.53 127 THR A C 1
ATOM 942 O O . THR A 1 127 ? 3.096 9.662 -16.960 1.00 61.53 127 THR A O 1
ATOM 945 N N . THR A 1 128 ? 3.345 8.686 -18.967 1.00 54.19 128 THR A N 1
ATOM 946 C CA . THR A 1 128 ? 3.095 9.861 -19.808 1.00 54.19 128 THR A CA 1
ATOM 947 C C . THR A 1 128 ? 1.979 10.773 -19.269 1.00 54.19 128 THR A C 1
ATOM 949 O O . THR A 1 128 ? 0.825 10.353 -19.237 1.00 54.19 128 THR A O 1
ATOM 952 N N . GLY A 1 129 ? 2.325 12.012 -18.893 1.00 57.03 129 GLY A N 1
ATOM 953 C CA . GLY A 1 129 ? 1.504 13.235 -18.763 1.00 57.03 129 GLY A CA 1
ATOM 954 C C . GLY A 1 129 ? 0.166 13.222 -17.997 1.00 57.03 129 GLY A C 1
ATOM 955 O O . GLY A 1 129 ? -0.053 14.075 -17.145 1.00 57.03 129 GLY A O 1
ATOM 956 N N . GLY A 1 130 ? -0.763 12.317 -18.314 1.00 62.62 130 GLY A N 1
ATOM 957 C CA . GLY A 1 130 ? -2.162 12.367 -17.865 1.00 62.62 130 GLY A CA 1
ATOM 958 C C . GLY A 1 130 ? -2.493 11.563 -16.603 1.00 62.62 130 GLY A C 1
ATOM 959 O O . GLY A 1 130 ? -3.513 11.823 -15.970 1.00 62.62 130 GLY A O 1
ATOM 960 N N . VAL A 1 131 ? -1.651 10.604 -16.206 1.00 73.88 131 VAL A N 1
ATOM 961 C CA . VAL A 1 131 ? -1.932 9.743 -15.040 1.00 73.88 131 VAL A CA 1
ATOM 962 C C . VAL A 1 131 ? -1.771 10.492 -13.727 1.00 73.88 131 VAL A C 1
ATOM 964 O O . VAL A 1 131 ? -2.597 10.319 -12.836 1.00 73.88 131 VAL A O 1
ATOM 967 N N . LEU A 1 132 ? -0.740 11.327 -13.601 1.00 74.38 132 LEU A N 1
ATOM 968 C CA . LEU A 1 132 ? -0.467 12.050 -12.363 1.00 74.38 132 LEU A CA 1
ATOM 969 C C . LEU A 1 132 ? -1.617 13.008 -11.984 1.00 74.38 132 LEU A C 1
ATOM 971 O O . LEU A 1 132 ? -2.108 12.890 -10.862 1.00 74.38 132 LEU A O 1
ATOM 975 N N . PRO A 1 133 ? -2.152 13.847 -12.899 1.00 78.38 133 PRO A N 1
ATOM 976 C CA . PRO A 1 133 ? -3.347 14.641 -12.614 1.00 78.38 133 PRO A CA 1
ATOM 977 C C . PRO A 1 133 ? -4.567 13.798 -12.227 1.00 78.38 133 PRO A C 1
ATOM 979 O O . PRO A 1 133 ? -5.258 14.135 -11.273 1.00 78.38 133 PRO A O 1
ATOM 982 N N . ALA A 1 134 ? -4.825 12.682 -12.919 1.00 82.38 134 ALA A N 1
ATOM 983 C CA . ALA A 1 134 ? -5.954 11.806 -12.595 1.00 82.38 134 ALA A CA 1
ATOM 984 C C . ALA A 1 134 ? -5.798 11.142 -11.217 1.00 82.38 134 ALA A C 1
ATOM 986 O O . ALA A 1 134 ? -6.771 10.996 -10.476 1.00 82.38 134 ALA A O 1
ATOM 987 N N . LEU A 1 135 ? -4.569 10.764 -10.863 1.00 81.44 135 LEU A N 1
ATOM 988 C CA . LEU A 1 135 ? -4.229 10.205 -9.563 1.00 81.44 135 LEU A CA 1
ATOM 989 C C . LEU A 1 135 ? -4.438 11.249 -8.468 1.00 81.44 135 LEU A C 1
ATOM 991 O O . LEU A 1 135 ? -5.108 10.954 -7.485 1.00 81.44 135 LEU A O 1
ATOM 995 N N . HIS A 1 136 ? -3.959 12.478 -8.674 1.00 80.62 136 HIS A N 1
ATOM 996 C CA . HIS A 1 136 ? -4.253 13.610 -7.798 1.00 80.62 136 HIS A CA 1
ATOM 997 C C . HIS A 1 136 ? -5.763 13.812 -7.659 1.00 80.62 136 HIS A C 1
ATOM 999 O O . HIS A 1 136 ? -6.286 13.656 -6.564 1.00 80.62 136 HIS A O 1
ATOM 1005 N N . THR A 1 137 ? -6.516 14.035 -8.735 1.00 85.00 137 THR A N 1
ATOM 1006 C CA . THR A 1 137 ? -7.979 14.197 -8.636 1.00 85.00 137 THR A CA 1
ATOM 1007 C C . THR A 1 137 ? -8.630 13.067 -7.844 1.00 85.00 137 THR A C 1
ATOM 1009 O O . THR A 1 137 ? -9.512 13.303 -7.020 1.00 85.00 137 THR A O 1
ATOM 1012 N N . ARG A 1 138 ? -8.175 11.827 -8.043 1.00 86.94 138 ARG A N 1
ATOM 1013 C CA . ARG A 1 138 ? -8.771 10.696 -7.351 1.00 86.94 138 ARG A CA 1
ATOM 1014 C C . ARG A 1 138 ? -8.429 10.643 -5.867 1.00 86.94 138 ARG A C 1
ATOM 1016 O O . ARG A 1 138 ? -9.303 10.357 -5.055 1.00 86.94 138 ARG A O 1
ATOM 1023 N N . LEU A 1 139 ? -7.192 10.947 -5.505 1.00 85.12 139 LEU A N 1
ATOM 1024 C CA . LEU A 1 139 ? -6.768 11.021 -4.112 1.00 85.12 139 LEU A CA 1
ATOM 1025 C C . LEU A 1 139 ? -7.517 12.125 -3.335 1.00 85.12 139 LEU A C 1
ATOM 1027 O O . LEU A 1 139 ? -7.541 12.064 -2.114 1.00 85.12 139 LEU A O 1
ATOM 1031 N N . ASP A 1 140 ? -8.125 13.127 -4.002 1.00 83.94 140 ASP A N 1
ATOM 1032 C CA . ASP A 1 140 ? -8.808 14.259 -3.320 1.00 83.94 140 ASP A CA 1
ATOM 1033 C C . ASP A 1 140 ? -10.157 13.801 -2.793 1.00 83.94 140 ASP A C 1
ATOM 1035 O O . ASP A 1 140 ? -10.734 14.368 -1.875 1.00 83.94 140 ASP A O 1
ATOM 1039 N N . GLN A 1 141 ? -10.667 12.747 -3.415 1.00 86.56 141 GLN A N 1
ATOM 1040 C CA . GLN A 1 141 ? -11.947 12.157 -3.115 1.00 86.56 141 GLN A CA 1
ATOM 1041 C C . GLN A 1 141 ? -11.817 11.082 -2.035 1.00 86.56 141 GLN A C 1
ATOM 1043 O O . GLN A 1 141 ? -12.811 10.430 -1.745 1.00 86.56 141 GLN A O 1
ATOM 1048 N N . LEU A 1 142 ? -10.629 10.845 -1.469 1.00 86.81 142 LEU A N 1
ATOM 1049 C CA . LEU A 1 142 ? -10.358 9.762 -0.523 1.00 86.81 142 LEU A CA 1
ATOM 1050 C C . LEU A 1 142 ? -9.807 10.298 0.799 1.00 86.81 142 LEU A C 1
ATOM 1052 O O . LEU A 1 142 ? -9.000 11.225 0.822 1.00 86.81 142 LEU A O 1
ATOM 1056 N N . HIS A 1 143 ? -10.164 9.646 1.904 1.00 89.12 143 HIS A N 1
ATOM 1057 C CA . HIS A 1 143 ? -9.537 9.890 3.202 1.00 89.12 143 HIS A CA 1
ATOM 1058 C C . HIS A 1 143 ? -8.243 9.074 3.292 1.00 89.12 143 HIS A C 1
ATOM 1060 O O . HIS A 1 143 ? -8.221 7.923 3.729 1.00 89.12 143 HIS A O 1
ATOM 1066 N N . CYS A 1 144 ? -7.153 9.647 2.790 1.00 86.94 144 CYS A N 1
ATOM 1067 C CA . CYS A 1 144 ? -5.894 8.926 2.649 1.00 86.94 144 CYS A CA 1
ATOM 1068 C C . CYS A 1 144 ? -5.121 8.853 3.976 1.00 86.94 144 CYS A C 1
ATOM 1070 O O . CYS A 1 144 ? -4.922 9.856 4.652 1.00 86.94 144 CYS A O 1
ATOM 1072 N N . TYR A 1 145 ? -4.605 7.673 4.301 1.00 88.75 145 TYR A N 1
ATOM 1073 C CA . TYR A 1 145 ? -3.561 7.469 5.304 1.00 88.75 145 TYR A CA 1
ATOM 1074 C C . TYR A 1 145 ? -2.279 7.055 4.589 1.00 88.75 145 TYR A C 1
ATOM 1076 O O . TYR A 1 145 ? -2.330 6.385 3.559 1.00 88.75 145 TYR A O 1
ATOM 1084 N N . GLY A 1 146 ? -1.127 7.431 5.129 1.00 87.75 146 GLY A N 1
ATOM 1085 C CA . GLY A 1 146 ? 0.171 7.111 4.549 1.00 87.75 146 GLY A CA 1
ATOM 1086 C C . GLY A 1 146 ? 1.087 6.454 5.563 1.00 87.75 146 GLY A C 1
ATOM 1087 O O . GLY A 1 146 ? 1.208 6.930 6.688 1.00 87.75 146 GLY A O 1
ATOM 1088 N N . LEU A 1 147 ? 1.776 5.401 5.144 1.00 87.25 147 LEU A N 1
ATOM 1089 C CA . LEU A 1 147 ? 2.970 4.901 5.800 1.00 87.25 147 LEU A CA 1
ATOM 1090 C C . LEU A 1 147 ? 4.090 4.820 4.769 1.00 87.25 147 LEU A C 1
ATOM 1092 O O . LEU A 1 147 ? 4.006 4.079 3.792 1.00 87.25 147 LEU A O 1
ATOM 1096 N N . LYS A 1 148 ? 5.148 5.585 4.993 1.00 85.38 148 LYS A N 1
ATOM 1097 C CA . LYS A 1 148 ? 6.297 5.675 4.104 1.00 85.38 148 LYS A CA 1
ATOM 1098 C C . LYS A 1 148 ? 7.514 5.087 4.792 1.00 85.38 148 LYS A C 1
ATOM 1100 O O . LYS A 1 148 ? 7.837 5.484 5.904 1.00 85.38 148 LYS A O 1
ATOM 1105 N N . LEU A 1 149 ? 8.176 4.156 4.119 1.00 83.44 149 LEU A N 1
ATOM 1106 C CA . LEU A 1 149 ? 9.469 3.611 4.500 1.00 83.44 149 LEU A CA 1
ATOM 1107 C C . LEU A 1 149 ? 10.574 4.465 3.873 1.00 83.44 149 LEU A C 1
ATOM 1109 O O . LEU A 1 149 ? 10.668 4.575 2.651 1.00 83.44 149 LEU A O 1
ATOM 1113 N N . GLN A 1 150 ? 11.420 5.039 4.717 1.00 72.00 150 GLN A N 1
ATOM 1114 C CA . GLN A 1 150 ? 12.721 5.574 4.346 1.00 72.00 150 GLN A CA 1
ATOM 1115 C C . GLN A 1 150 ? 13.763 4.504 4.661 1.00 72.00 150 GLN A C 1
ATOM 1117 O O . GLN A 1 150 ? 14.134 4.305 5.820 1.00 72.00 150 GLN A O 1
ATOM 1122 N N . ASP A 1 151 ? 14.190 3.783 3.629 1.00 63.12 151 ASP A N 1
ATOM 1123 C CA . ASP A 1 151 ? 15.293 2.831 3.731 1.00 63.12 151 ASP A CA 1
ATOM 1124 C C . ASP A 1 151 ? 16.571 3.503 3.211 1.00 63.12 151 ASP A C 1
ATOM 1126 O O . ASP A 1 151 ? 16.575 4.064 2.114 1.00 63.12 151 ASP A O 1
ATOM 1130 N N . ALA A 1 152 ? 17.634 3.481 4.013 1.00 49.97 152 ALA A N 1
ATOM 1131 C CA . ALA A 1 152 ? 18.933 4.045 3.654 1.00 49.97 152 ALA A CA 1
ATOM 1132 C C . ALA A 1 152 ? 19.795 3.076 2.821 1.00 49.97 152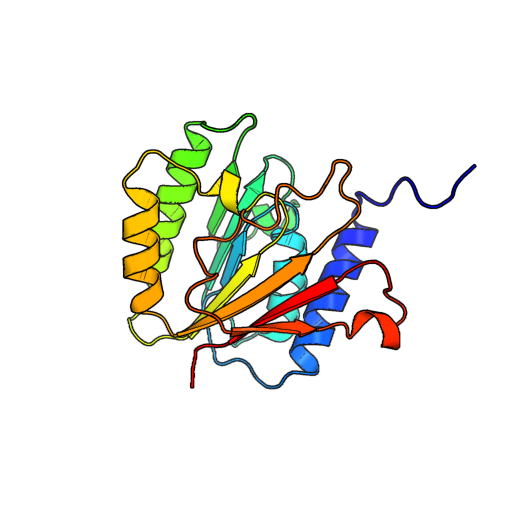 ALA A C 1
ATOM 1134 O O . ALA A 1 152 ? 20.801 3.506 2.266 1.00 49.97 152 ALA A O 1
ATOM 1135 N N . ASP A 1 153 ? 19.420 1.792 2.731 1.00 53.03 153 ASP A N 1
ATOM 1136 C CA . ASP A 1 153 ? 20.361 0.714 2.402 1.00 53.03 153 ASP A CA 1
ATOM 1137 C C . ASP A 1 153 ? 19.739 -0.373 1.495 1.00 53.03 153 ASP A C 1
ATOM 1139 O O . ASP A 1 153 ? 19.666 -1.559 1.843 1.00 53.03 153 ASP A O 1
ATOM 1143 N N . TRP A 1 154 ? 19.248 0.036 0.317 1.00 49.75 154 TRP A N 1
ATOM 1144 C CA . TRP A 1 154 ? 18.824 -0.868 -0.774 1.00 49.75 154 TRP A CA 1
ATOM 1145 C C . TRP A 1 154 ? 19.710 -0.730 -2.038 1.00 49.75 154 TRP A C 1
ATOM 1147 O O . TRP A 1 154 ? 19.271 -0.974 -3.159 1.00 49.75 154 TRP A O 1
ATOM 1157 N N . ASP A 1 155 ? 20.984 -0.379 -1.822 1.00 43.22 155 ASP A N 1
ATOM 1158 C CA . ASP A 1 155 ? 22.139 -0.398 -2.746 1.00 43.22 155 ASP A CA 1
ATOM 1159 C C . ASP A 1 155 ? 22.426 0.795 -3.688 1.00 43.22 155 ASP A C 1
ATOM 1161 O O . ASP A 1 155 ? 23.407 0.720 -4.421 1.00 43.22 155 ASP A O 1
ATOM 1165 N N . GLN A 1 156 ? 21.711 1.928 -3.646 1.00 42.91 156 GLN A N 1
ATOM 1166 C CA . GLN A 1 156 ? 22.136 3.216 -4.257 1.00 42.91 156 GLN A CA 1
ATOM 1167 C C . GLN A 1 156 ? 21.428 4.407 -3.579 1.00 42.91 156 GLN A C 1
ATOM 1169 O O . GLN A 1 156 ? 20.413 4.165 -2.919 1.00 42.91 156 GLN A O 1
ATOM 1174 N N . PRO A 1 157 ? 21.957 5.657 -3.668 1.00 36.78 157 PRO A N 1
ATOM 1175 C CA . PRO A 1 157 ? 21.443 6.792 -2.897 1.00 36.78 157 PRO A CA 1
ATOM 1176 C C . PRO A 1 157 ? 19.939 6.934 -3.085 1.00 36.78 157 PRO A C 1
ATOM 1178 O O . PRO A 1 157 ? 19.438 6.730 -4.192 1.00 36.78 157 PRO A O 1
ATOM 1181 N N . ALA A 1 158 ? 19.247 7.264 -1.990 1.00 42.22 158 ALA A N 1
ATOM 1182 C CA . ALA A 1 158 ? 17.831 7.594 -2.000 1.00 42.22 158 ALA A CA 1
ATOM 1183 C C . ALA A 1 158 ? 17.561 8.496 -3.217 1.00 42.22 158 ALA A C 1
ATOM 1185 O O . ALA A 1 158 ? 18.116 9.598 -3.251 1.00 42.22 158 ALA A O 1
ATOM 1186 N N . PRO A 1 159 ? 16.813 8.027 -4.240 1.00 41.84 159 PRO A N 1
ATOM 1187 C CA . PRO A 1 159 ? 16.420 8.910 -5.324 1.00 41.84 159 PRO A CA 1
ATOM 1188 C C . PRO A 1 159 ? 15.698 10.085 -4.674 1.00 41.84 159 PRO A C 1
ATOM 1190 O O . PRO A 1 159 ? 14.985 9.879 -3.687 1.00 41.84 159 PRO A O 1
ATOM 1193 N N . ASP A 1 160 ? 16.037 11.278 -5.158 1.00 45.22 160 ASP A N 1
ATOM 1194 C CA . ASP A 1 160 ? 15.836 12.588 -4.550 1.00 45.22 160 ASP A CA 1
ATOM 1195 C C . ASP A 1 160 ? 14.654 12.671 -3.577 1.00 45.22 160 ASP A C 1
ATOM 1197 O O . ASP A 1 160 ? 13.568 12.139 -3.809 1.00 45.22 160 ASP A O 1
ATOM 1201 N N . ALA A 1 161 ? 14.843 13.430 -2.497 1.00 42.31 161 ALA A N 1
ATOM 1202 C CA . ALA A 1 161 ? 13.816 13.745 -1.501 1.00 42.31 161 ALA A CA 1
ATOM 1203 C C . ALA A 1 161 ? 12.467 14.244 -2.097 1.00 42.31 161 ALA A C 1
ATOM 1205 O O . ALA A 1 161 ? 11.463 14.282 -1.382 1.00 42.31 161 ALA A O 1
ATOM 1206 N N . ASP A 1 162 ? 12.436 14.542 -3.401 1.00 46.25 162 ASP A N 1
ATOM 1207 C CA . ASP A 1 162 ? 11.322 15.018 -4.218 1.00 46.25 162 ASP A CA 1
ATOM 1208 C C . ASP A 1 162 ? 10.492 13.940 -4.958 1.00 46.25 162 ASP A C 1
ATOM 1210 O O . ASP A 1 162 ? 9.483 14.280 -5.581 1.00 46.25 162 ASP A O 1
ATOM 1214 N N . ASP A 1 163 ? 10.805 12.642 -4.850 1.00 49.12 163 ASP A N 1
ATOM 1215 C CA . ASP A 1 163 ? 10.107 11.577 -5.609 1.00 49.12 163 ASP A CA 1
ATOM 1216 C C . ASP A 1 163 ? 8.613 11.378 -5.218 1.00 49.12 163 ASP A C 1
ATOM 1218 O O . ASP A 1 163 ? 7.871 10.643 -5.863 1.00 49.12 163 ASP A O 1
ATOM 1222 N N . TRP A 1 164 ? 8.100 12.041 -4.172 1.00 61.44 164 TRP A N 1
ATOM 1223 C CA . TRP A 1 164 ? 6.765 11.762 -3.596 1.00 61.44 164 TRP A CA 1
ATOM 1224 C C . TRP A 1 164 ? 5.701 12.840 -3.835 1.00 61.44 164 TRP A C 1
ATOM 1226 O O . TRP A 1 164 ? 4.747 12.977 -3.060 1.00 61.44 164 TRP A O 1
ATOM 1236 N N . THR A 1 165 ? 5.801 13.567 -4.946 1.00 55.06 165 THR A N 1
ATOM 1237 C CA . THR A 1 165 ? 4.861 14.633 -5.357 1.00 55.06 165 THR A CA 1
ATOM 1238 C C . THR A 1 165 ? 3.387 14.209 -5.397 1.00 55.06 165 THR A C 1
ATOM 1240 O O . THR A 1 165 ? 2.496 15.053 -5.306 1.00 55.06 165 THR A O 1
ATOM 1243 N N . VAL A 1 166 ? 3.089 12.909 -5.483 1.00 56.50 166 VAL A N 1
ATOM 1244 C CA . VAL A 1 166 ? 1.709 12.402 -5.523 1.00 56.50 166 VAL A CA 1
ATOM 1245 C C . VAL A 1 166 ? 0.940 12.657 -4.216 1.00 56.50 166 VAL A C 1
ATOM 1247 O O . VAL A 1 166 ? -0.233 13.019 -4.261 1.00 56.50 166 VAL A O 1
ATOM 1250 N N . LEU A 1 167 ? 1.587 12.491 -3.054 1.00 61.47 167 LEU A N 1
ATOM 1251 C CA . LEU A 1 167 ? 0.935 12.585 -1.735 1.00 61.47 167 LEU A CA 1
ATOM 1252 C C . LEU A 1 167 ? 1.458 13.740 -0.865 1.00 61.47 167 LEU A C 1
ATOM 1254 O O . LEU A 1 167 ? 0.809 14.094 0.121 1.00 61.47 167 LEU A O 1
ATOM 1258 N N . ASN A 1 168 ? 2.590 14.358 -1.229 1.00 59.16 168 ASN A N 1
ATOM 1259 C CA . ASN A 1 168 ? 3.232 15.435 -0.459 1.00 59.16 168 ASN A CA 1
ATOM 1260 C C . ASN A 1 168 ? 2.359 16.687 -0.245 1.00 59.16 168 ASN A C 1
ATOM 1262 O O . ASN A 1 168 ? 2.614 17.436 0.689 1.00 59.16 168 ASN A O 1
ATOM 1266 N N . GLY A 1 169 ? 1.316 16.907 -1.052 1.00 58.44 169 GLY A N 1
ATOM 1267 C CA . GLY A 1 169 ? 0.385 18.031 -0.874 1.00 58.44 169 GLY A CA 1
ATOM 1268 C C . GLY A 1 169 ? -0.852 17.740 -0.015 1.00 58.44 169 GLY A C 1
ATOM 1269 O O . GLY A 1 169 ? -1.709 18.609 0.093 1.00 58.44 169 GLY A O 1
ATOM 1270 N N . ARG A 1 170 ? -1.013 16.518 0.517 1.00 64.81 170 ARG A N 1
ATOM 1271 C CA . ARG A 1 170 ? -2.318 16.045 1.046 1.00 64.81 170 ARG A CA 1
ATOM 1272 C C . ARG A 1 170 ? -2.266 15.386 2.395 1.00 64.81 170 ARG A C 1
ATOM 1274 O O . ARG A 1 170 ? -3.252 15.384 3.125 1.00 64.81 170 ARG A O 1
ATOM 1281 N N . LEU A 1 171 ? -1.131 14.774 2.680 1.00 67.00 171 LEU A N 1
ATOM 1282 C CA . LEU A 1 171 ? -0.893 14.152 3.954 1.00 67.00 171 LEU A CA 1
ATOM 1283 C C . LEU A 1 171 ? 0.050 15.035 4.744 1.00 67.00 171 LEU A C 1
ATOM 1285 O O . LEU A 1 171 ? 1.101 15.442 4.247 1.00 67.00 171 LEU A O 1
ATOM 1289 N N . HIS A 1 172 ? -0.316 15.293 5.992 1.00 70.00 172 HIS A N 1
ATOM 1290 C CA . HIS A 1 172 ? 0.638 15.819 6.949 1.00 70.00 172 HIS A CA 1
ATOM 1291 C C . HIS A 1 172 ? 1.563 14.678 7.338 1.00 70.00 172 HIS A C 1
ATOM 1293 O O . HIS A 1 172 ? 1.157 13.751 8.043 1.00 70.00 172 HIS A O 1
ATOM 1299 N N . TRP A 1 173 ? 2.783 14.731 6.809 1.00 73.25 173 TRP A N 1
ATOM 1300 C CA . TRP A 1 173 ? 3.813 13.748 7.088 1.00 73.25 173 TRP A CA 1
ATOM 1301 C C . TRP A 1 173 ? 4.502 14.076 8.403 1.00 73.25 173 TRP A C 1
ATOM 1303 O O . TRP A 1 173 ? 5.085 15.145 8.575 1.00 73.25 173 TRP A O 1
ATOM 1313 N N . GLN A 1 174 ? 4.462 13.127 9.324 1.00 73.19 174 GLN A N 1
ATOM 1314 C CA . GLN A 1 174 ? 5.218 13.166 10.558 1.00 73.19 174 GLN A CA 1
ATOM 1315 C C . GLN A 1 174 ? 6.198 12.004 10.551 1.00 73.19 174 GLN A C 1
ATOM 1317 O O . GLN A 1 174 ? 5.807 10.851 10.363 1.00 73.19 174 GLN A O 1
ATOM 1322 N N . ARG A 1 175 ? 7.482 12.293 10.767 1.00 72.44 175 ARG A N 1
ATOM 1323 C CA . ARG A 1 175 ? 8.472 11.238 10.968 1.00 72.44 175 ARG A CA 1
ATOM 1324 C C . ARG A 1 175 ? 8.128 10.470 12.238 1.00 72.44 175 ARG A C 1
ATOM 1326 O O . ARG A 1 175 ? 7.961 11.073 13.297 1.00 72.44 175 ARG A O 1
ATOM 1333 N N . ILE A 1 176 ? 8.047 9.150 12.126 1.00 68.94 176 ILE A N 1
ATOM 1334 C CA . ILE A 1 176 ? 7.847 8.253 13.257 1.00 68.94 176 ILE A CA 1
ATOM 1335 C C . ILE A 1 176 ? 9.023 7.285 13.284 1.00 68.94 176 ILE A C 1
ATOM 1337 O O . ILE A 1 176 ? 9.269 6.549 12.331 1.00 68.94 176 ILE A O 1
ATOM 1341 N N . ASN A 1 177 ? 9.753 7.283 14.396 1.00 61.28 177 ASN A N 1
ATOM 1342 C CA . ASN A 1 177 ? 10.876 6.380 14.632 1.00 61.28 177 ASN A CA 1
ATOM 1343 C C . ASN A 1 177 ? 10.609 5.511 15.873 1.00 61.28 177 ASN A C 1
ATOM 1345 O O . ASN A 1 177 ? 11.276 5.688 16.889 1.00 61.28 177 ASN A O 1
ATOM 1349 N N . PRO A 1 178 ? 9.680 4.538 15.827 1.00 51.84 178 PRO A N 1
ATOM 1350 C CA . PRO A 1 178 ? 9.532 3.584 16.928 1.00 51.84 178 PRO A CA 1
ATOM 1351 C C . PRO A 1 178 ? 10.636 2.517 16.912 1.00 51.84 178 PRO A C 1
ATOM 1353 O O . PRO A 1 178 ? 10.842 1.794 17.884 1.00 51.84 178 PRO A O 1
ATOM 1356 N N . ALA A 1 179 ? 11.372 2.410 15.802 1.00 47.38 179 ALA A N 1
ATOM 1357 C CA . ALA A 1 179 ? 12.368 1.372 15.569 1.00 47.38 179 ALA A CA 1
ATOM 1358 C C . ALA A 1 179 ? 13.612 1.499 16.482 1.00 47.38 179 ALA A C 1
ATOM 1360 O O . ALA A 1 179 ? 14.312 0.510 16.709 1.00 47.38 179 ALA A O 1
ATOM 1361 N N . LEU A 1 180 ? 13.836 2.684 17.069 1.00 47.69 180 LEU A N 1
ATOM 1362 C CA . LEU A 1 180 ? 14.867 2.937 18.084 1.00 47.69 180 LEU A CA 1
ATOM 1363 C C . LEU A 1 180 ? 14.534 2.310 19.448 1.00 47.69 180 LEU A C 1
ATOM 1365 O O . LEU A 1 180 ? 15.447 1.859 20.132 1.00 47.69 180 LEU A O 1
ATOM 1369 N N . GLU A 1 181 ? 13.256 2.208 19.825 1.00 45.81 181 GLU A N 1
ATOM 1370 C CA . GLU A 1 181 ? 12.850 1.630 21.119 1.00 45.81 181 GLU A CA 1
ATOM 1371 C C . GLU A 1 181 ? 12.656 0.104 21.063 1.00 45.81 181 GLU A C 1
ATOM 1373 O O . GLU A 1 181 ? 12.732 -0.574 22.085 1.00 45.81 181 GLU A O 1
ATOM 1378 N N . ALA A 1 182 ? 12.462 -0.463 19.865 1.00 45.81 182 ALA A N 1
ATOM 1379 C CA . ALA A 1 182 ? 12.215 -1.894 19.653 1.00 45.81 182 ALA A CA 1
ATOM 1380 C C . ALA A 1 182 ? 13.439 -2.703 19.170 1.00 45.81 182 ALA A C 1
ATOM 1382 O O . ALA A 1 182 ? 13.299 -3.890 18.872 1.00 45.81 182 ALA A O 1
ATOM 1383 N N . GLY A 1 183 ? 14.623 -2.088 19.057 1.00 49.62 183 GLY A N 1
ATOM 1384 C CA . GLY A 1 183 ? 15.840 -2.770 18.595 1.00 49.62 183 GLY A CA 1
ATOM 1385 C C . GLY A 1 183 ? 15.869 -3.090 17.092 1.00 49.62 183 GLY A C 1
ATOM 1386 O O . GLY A 1 183 ? 16.590 -3.996 16.680 1.00 49.62 183 GLY A O 1
ATOM 1387 N N . LEU A 1 184 ? 15.118 -2.350 16.265 1.00 53.62 184 LEU A N 1
ATOM 1388 C CA . LEU A 1 184 ? 15.109 -2.469 14.798 1.00 53.62 184 LEU A CA 1
ATOM 1389 C C . LEU A 1 184 ? 15.680 -1.191 14.144 1.00 53.62 184 LEU A C 1
ATOM 1391 O O . LEU A 1 184 ? 14.979 -0.525 13.388 1.00 53.62 184 LEU A O 1
ATOM 1395 N N . PRO A 1 185 ? 16.950 -0.820 14.395 1.00 51.62 185 PRO A N 1
ATOM 1396 C CA . PRO A 1 185 ? 17.511 0.486 14.024 1.00 51.62 185 PRO A CA 1
ATOM 1397 C C . PRO A 1 185 ? 17.615 0.757 12.509 1.00 51.62 185 PRO A C 1
ATOM 1399 O O . PRO A 1 185 ? 18.053 1.835 12.121 1.00 51.62 185 PRO A O 1
ATOM 1402 N N . ALA A 1 186 ? 17.246 -0.199 11.651 1.00 60.84 186 ALA A N 1
ATOM 1403 C CA . ALA A 1 186 ? 17.478 -0.138 10.208 1.00 60.84 186 ALA A CA 1
ATOM 1404 C C . ALA A 1 186 ? 16.370 0.564 9.398 1.00 60.84 186 ALA A C 1
ATOM 1406 O O . ALA A 1 186 ? 16.590 0.860 8.227 1.00 60.84 186 ALA A O 1
ATOM 1407 N N . PHE A 1 187 ? 15.191 0.828 9.976 1.00 67.38 187 PHE A N 1
ATOM 1408 C CA . PHE A 1 187 ? 14.053 1.380 9.229 1.00 67.38 187 PHE A CA 1
ATOM 1409 C C . PHE A 1 187 ? 13.572 2.704 9.824 1.00 67.38 187 PHE A C 1
ATOM 1411 O O . PHE A 1 187 ? 13.276 2.787 11.015 1.00 67.38 187 PHE A O 1
ATOM 1418 N N . SER A 1 188 ? 13.451 3.727 8.979 1.00 71.19 188 SER A N 1
ATOM 1419 C CA . SER A 1 188 ? 12.849 5.016 9.328 1.00 71.19 188 SER A CA 1
ATOM 1420 C C . SER A 1 188 ? 11.492 5.126 8.647 1.00 71.19 188 SER A C 1
ATOM 1422 O O . SER A 1 188 ? 11.368 4.777 7.474 1.00 71.19 188 SER A O 1
ATOM 1424 N N . PHE A 1 189 ? 10.474 5.616 9.356 1.00 75.25 189 PHE A N 1
ATOM 1425 C CA . PHE A 1 189 ? 9.133 5.759 8.795 1.00 75.25 189 PHE A CA 1
ATOM 1426 C C . PHE A 1 189 ? 8.629 7.199 8.852 1.00 75.25 189 PHE A C 1
ATOM 1428 O O . PHE A 1 189 ? 8.992 7.986 9.725 1.00 75.25 189 PHE A O 1
ATOM 1435 N N . GLU A 1 190 ? 7.745 7.540 7.923 1.00 78.44 190 GLU A N 1
ATOM 1436 C CA . GLU A 1 190 ? 6.904 8.731 8.002 1.00 78.44 190 GLU A CA 1
ATOM 1437 C C . GLU A 1 190 ? 5.444 8.305 7.906 1.00 78.44 190 GLU A C 1
ATOM 1439 O O . GLU A 1 190 ? 5.086 7.454 7.088 1.00 78.44 190 GLU A O 1
ATOM 1444 N N . ARG A 1 191 ? 4.590 8.903 8.733 1.00 78.00 191 ARG A N 1
ATOM 1445 C CA . ARG A 1 191 ? 3.147 8.699 8.678 1.00 78.00 191 ARG A CA 1
ATOM 1446 C C . ARG A 1 191 ? 2.477 9.920 8.101 1.00 78.00 191 ARG A C 1
ATOM 1448 O O . ARG A 1 191 ? 2.720 11.029 8.557 1.00 78.00 191 ARG A O 1
ATOM 1455 N N . GLY A 1 192 ? 1.606 9.686 7.137 1.00 75.19 192 GLY A N 1
ATOM 1456 C CA . GLY A 1 192 ? 0.707 10.677 6.587 1.00 75.19 192 GLY A CA 1
ATOM 1457 C C . GLY A 1 192 ? -0.685 10.515 7.185 1.00 75.19 192 GLY A C 1
ATOM 1458 O O . GLY A 1 192 ? -1.243 9.416 7.150 1.00 75.19 192 GLY A O 1
ATOM 1459 N N . LYS A 1 193 ? -1.260 11.594 7.714 1.00 76.31 193 LYS A N 1
ATOM 1460 C CA . LYS A 1 193 ? -2.689 11.666 8.067 1.00 76.31 193 LYS A CA 1
ATOM 1461 C C . LYS A 1 193 ? -3.383 12.723 7.199 1.00 76.31 193 LYS A C 1
ATOM 1463 O O . LYS A 1 193 ? -2.701 13.667 6.784 1.00 76.31 193 LYS A O 1
ATOM 1468 N N . PRO A 1 194 ? -4.698 12.590 6.932 1.00 71.00 194 PRO A N 1
ATOM 1469 C CA . PRO A 1 194 ? -5.471 13.680 6.346 1.00 71.00 194 PRO A CA 1
ATOM 1470 C C . PRO A 1 194 ? -5.304 14.950 7.187 1.00 71.00 194 PRO A C 1
ATOM 1472 O O . PRO A 1 194 ? -5.167 14.862 8.410 1.00 71.00 194 PRO A O 1
ATOM 1475 N N . ALA A 1 195 ? -5.311 16.116 6.542 1.00 63.06 195 ALA A N 1
ATOM 1476 C CA . ALA A 1 195 ? -5.462 17.380 7.258 1.00 63.06 195 ALA A CA 1
ATOM 1477 C C . ALA A 1 195 ? -6.766 17.361 8.071 1.00 63.06 195 ALA A C 1
ATOM 1479 O O . ALA A 1 195 ? -7.774 16.834 7.594 1.00 63.06 195 ALA A O 1
ATOM 1480 N N . ALA A 1 196 ? -6.702 17.870 9.304 1.00 57.31 196 ALA A N 1
ATOM 1481 C CA . ALA A 1 196 ? -7.863 18.016 10.182 1.00 57.31 196 ALA A CA 1
ATOM 1482 C C . ALA A 1 196 ? -8.825 19.098 9.675 1.00 57.31 196 ALA A C 1
ATOM 1484 O O . ALA A 1 196 ? -8.334 20.076 9.063 1.00 57.31 196 ALA A O 1
#

Secondary structure (DSSP, 8-state):
--TTS---SHHHHHHHHHHHHHHHHHS-PPPSEEEEEESTTHHHHHHHHHHHHGGGEEEEEEEEETT-S-HHHHH-TTEEEEEEPSSSS-HHHHHHHHHHHHHHHHSPTT-EEEEEE-TTHHHHH--STTHHHHHHHHHHTSEEEEEEEE-S-SSS----TTTTTTTTTTEEEEEE-GGGTTT-TT-EEEEEEE--

pLDDT: mean 77.56, std 17.33, range [26.09, 97.38]

Foldseek 3Di:
DDPPPDDPDPVVLQVLLCVLLVVQVVPDDDALAEEEAFELSSQSNVSNVCVNCVVSHPAYEYEYAPPSDDPVQVPDPRYHYAHDYPDPPDVSLVVSLVVVLVVLVPDAFAEEYEYEEEACRLRSNDDPDPSLVSLLVSVVRYQYKYKYKDACDPPDGRDDPPSPVSCVVFFDWDKDDPCVVVVNNGITIIITGGDD

Sequence (196 aa):
MNPASLTTGPARNQQLAEAVYRLLMQDGELPSCPVVALGQAAGAMYAGVRRYLEKELQSALLISWQGRFDAELMGNRQLVLREVGQPAPSPSAQQAAATLLRYLGAIPSGSPCLFLLSTGAARLCETTGGVLPALHTRLDQLHCYGLKLQDADWDQPAPDADDWTVLNGRLHWQRINPALEAGLPAFSFERGKPAA

Radius of gyration: 15.9 Å; chains: 1; bounding box: 51×36×42 Å